Protein AF-A0A2T5C3F0-F1 (afdb_monomer_lite)

Foldseek 3Di:
DLLVVLLVQLVVQLVLLCVVVVDDDLVNLLVSLLLSLLLVCVVPDPDAQADQDLVCLVVRLVVVCVCLVSQLSNLVSSCVVVVPRRDDVSSVVSSVSNSSLNRYPCNVVVSQVVCCVRRVDGSDPKDKDKDKDKFQWKWKDQQNDIDDIDRHIKIWIWIAIDPNQKIWIAIPPPGDTFIWGFDDDDPQWTWTQTPPNQWIKIFGADPVRHTPKIWIHRPVRSMIMITD

Radius of gyration: 20.52 Å; chains: 1; bounding box: 50×36×60 Å

pLDDT: mean 92.17, std 6.32, range [62.0, 98.69]

Structure (mmCIF, N/CA/C/O backbone):
data_AF-A0A2T5C3F0-F1
#
_entry.id   AF-A0A2T5C3F0-F1
#
loop_
_atom_site.group_PDB
_atom_site.id
_atom_site.type_symbol
_atom_site.label_atom_id
_atom_site.label_alt_id
_atom_site.label_comp_id
_atom_site.label_asym_id
_atom_site.label_entity_id
_atom_site.label_seq_id
_atom_site.pdbx_PDB_ins_code
_atom_site.Cartn_x
_atom_site.Cartn_y
_atom_site.Cartn_z
_atom_site.occupancy
_atom_site.B_iso_or_equiv
_atom_site.auth_seq_id
_atom_site.auth_comp_id
_atom_site.auth_asym_id
_atom_site.auth_atom_id
_atom_site.pdbx_PDB_model_num
ATOM 1 N N . MET A 1 1 ? 8.850 -11.255 -24.571 1.00 73.56 1 MET A N 1
ATOM 2 C CA . MET A 1 1 ? 7.392 -10.967 -24.603 1.00 73.56 1 MET A CA 1
ATOM 3 C C . MET A 1 1 ? 6.962 -10.097 -23.416 1.00 73.56 1 MET A C 1
ATOM 5 O O . MET A 1 1 ? 6.224 -9.149 -23.643 1.00 73.56 1 MET A O 1
ATOM 9 N N . ILE A 1 2 ? 7.474 -10.339 -22.196 1.00 89.88 2 ILE A N 1
ATOM 10 C CA . ILE A 1 2 ? 7.219 -9.489 -21.014 1.00 89.88 2 ILE A CA 1
ATOM 11 C C . ILE A 1 2 ? 7.895 -8.107 -21.078 1.00 89.88 2 ILE A C 1
ATOM 13 O O . ILE A 1 2 ? 7.263 -7.117 -20.746 1.00 89.88 2 ILE A O 1
ATOM 17 N N . GLU A 1 3 ? 9.122 -8.010 -21.596 1.00 88.44 3 GLU A N 1
ATOM 18 C CA . GLU A 1 3 ? 9.881 -6.745 -21.675 1.00 88.44 3 GLU A CA 1
ATOM 19 C C . GLU A 1 3 ? 9.177 -5.656 -22.497 1.00 88.44 3 GLU A C 1
ATOM 21 O O . GLU A 1 3 ? 9.088 -4.509 -22.070 1.00 88.44 3 GLU A O 1
ATOM 26 N N . ASN A 1 4 ? 8.618 -6.011 -23.660 1.00 92.19 4 ASN A N 1
ATOM 27 C CA . ASN A 1 4 ? 7.850 -5.066 -24.479 1.00 92.19 4 ASN A CA 1
ATOM 28 C C . ASN A 1 4 ? 6.560 -4.628 -23.780 1.00 92.19 4 ASN A C 1
ATOM 30 O O . ASN A 1 4 ? 6.149 -3.479 -23.911 1.00 92.19 4 ASN A O 1
ATOM 34 N N . LYS A 1 5 ? 5.925 -5.534 -23.027 1.00 96.38 5 LYS A N 1
ATOM 35 C CA . LYS A 1 5 ? 4.711 -5.224 -22.270 1.00 96.38 5 LYS A CA 1
ATOM 36 C C . LYS A 1 5 ? 5.026 -4.282 -21.106 1.00 96.38 5 LYS A C 1
ATOM 38 O O . LYS A 1 5 ? 4.343 -3.277 -20.960 1.00 96.38 5 LYS A O 1
ATOM 43 N N . ALA A 1 6 ? 6.092 -4.561 -20.357 1.00 97.88 6 ALA A N 1
ATOM 44 C CA . ALA A 1 6 ? 6.589 -3.702 -19.286 1.00 97.88 6 ALA A CA 1
ATOM 45 C C . ALA A 1 6 ? 6.932 -2.297 -19.805 1.00 97.88 6 ALA A C 1
ATOM 47 O O . ALA A 1 6 ? 6.495 -1.308 -19.228 1.00 97.88 6 ALA A O 1
ATOM 48 N N . PHE A 1 7 ? 7.621 -2.206 -20.949 1.00 98.06 7 PHE A N 1
ATOM 49 C CA . PHE A 1 7 ? 7.915 -0.926 -21.594 1.00 98.06 7 PHE A CA 1
ATOM 50 C C . PHE A 1 7 ? 6.652 -0.133 -21.934 1.00 98.06 7 PHE A C 1
ATOM 52 O O . PHE A 1 7 ? 6.582 1.049 -21.620 1.00 98.06 7 PHE A O 1
ATOM 59 N N . LEU A 1 8 ? 5.649 -0.763 -22.553 1.00 97.88 8 LEU A N 1
ATOM 60 C CA . LEU A 1 8 ? 4.407 -0.077 -22.919 1.00 97.88 8 LEU A CA 1
ATOM 61 C C . LEU A 1 8 ? 3.606 0.371 -21.691 1.00 97.88 8 LEU A C 1
ATOM 63 O O . LEU A 1 8 ? 3.103 1.491 -21.684 1.00 97.88 8 LEU A O 1
ATOM 67 N N . ILE A 1 9 ? 3.510 -0.477 -20.661 1.00 98.06 9 ILE A N 1
ATOM 68 C CA . ILE A 1 9 ? 2.833 -0.138 -19.401 1.00 98.06 9 ILE A CA 1
ATOM 69 C C . ILE A 1 9 ? 3.503 1.081 -18.768 1.00 98.06 9 ILE A C 1
ATOM 71 O O . ILE A 1 9 ? 2.830 2.074 -18.513 1.00 98.06 9 ILE A O 1
ATOM 75 N N . LEU A 1 10 ? 4.827 1.041 -18.594 1.00 98.06 10 LEU A N 1
ATOM 76 C CA . LEU A 1 10 ? 5.570 2.143 -17.989 1.00 98.06 10 LEU A CA 1
ATOM 77 C C . LEU A 1 10 ? 5.512 3.413 -18.824 1.00 98.06 10 LEU A C 1
ATOM 79 O O . LEU A 1 10 ? 5.255 4.482 -18.288 1.00 98.06 10 LEU A O 1
ATOM 83 N N . HIS A 1 11 ? 5.695 3.312 -20.140 1.00 97.62 11 HIS A N 1
ATOM 84 C CA . HIS A 1 11 ? 5.591 4.467 -21.022 1.00 97.62 11 HIS A CA 1
ATOM 85 C C . HIS A 1 11 ? 4.229 5.161 -20.871 1.00 97.62 11 HIS A C 1
ATOM 87 O O . HIS A 1 11 ? 4.173 6.380 -20.725 1.00 97.62 11 HIS A O 1
ATOM 93 N N . ASN A 1 12 ? 3.133 4.398 -20.861 1.00 97.31 12 ASN A N 1
ATOM 94 C CA . ASN A 1 12 ? 1.791 4.952 -20.682 1.00 97.31 12 ASN A CA 1
ATOM 95 C C . ASN A 1 12 ? 1.589 5.540 -19.280 1.00 97.31 12 ASN A C 1
ATOM 97 O O . ASN A 1 12 ? 1.019 6.624 -19.155 1.00 97.31 12 ASN A O 1
ATOM 101 N N . GLY A 1 13 ? 2.084 4.849 -18.254 1.00 96.94 13 GLY A N 1
ATOM 102 C CA . GLY A 1 13 ? 2.067 5.298 -16.867 1.00 96.94 13 GLY A CA 1
ATOM 103 C C . GLY A 1 13 ? 2.761 6.647 -16.683 1.00 96.94 13 GLY A C 1
ATOM 104 O O . GLY A 1 13 ? 2.137 7.621 -16.260 1.00 96.94 13 GLY A O 1
ATOM 105 N N . PHE A 1 14 ? 4.008 6.763 -17.145 1.00 97.69 14 PHE A N 1
ATOM 106 C CA . PHE A 1 14 ? 4.762 8.015 -17.097 1.00 97.69 14 PHE A CA 1
ATOM 107 C C . PHE A 1 14 ? 4.104 9.136 -17.894 1.00 97.69 14 PHE A C 1
ATOM 109 O O . PHE A 1 14 ? 4.027 10.257 -17.403 1.00 97.69 14 PHE A O 1
ATOM 116 N N . GLN A 1 15 ? 3.599 8.859 -19.101 1.00 96.38 15 GLN A N 1
ATOM 117 C CA . GLN A 1 15 ? 2.881 9.870 -19.883 1.00 96.38 15 GLN A CA 1
ATOM 118 C C . GLN A 1 15 ? 1.647 10.383 -19.135 1.00 96.38 15 GLN A C 1
ATOM 120 O O . GLN A 1 15 ? 1.392 11.585 -19.115 1.00 96.38 15 GLN A O 1
ATOM 125 N N . ASN A 1 16 ? 0.895 9.498 -18.479 1.00 96.31 16 ASN A N 1
ATOM 126 C CA . ASN A 1 16 ? -0.245 9.902 -17.668 1.00 96.31 16 ASN A CA 1
ATOM 127 C C . ASN A 1 16 ? 0.182 10.777 -16.473 1.00 96.31 16 ASN A C 1
ATOM 129 O O . ASN A 1 16 ? -0.406 11.842 -16.280 1.00 96.31 16 ASN A O 1
ATOM 133 N N . LEU A 1 17 ? 1.232 10.393 -15.739 1.00 95.50 17 LEU A N 1
ATOM 134 C CA . LEU A 1 17 ? 1.750 11.192 -14.623 1.00 95.50 17 LEU A CA 1
ATOM 135 C C . LEU A 1 17 ? 2.267 12.560 -15.084 1.00 95.50 17 LEU A C 1
ATOM 137 O O . LEU A 1 17 ? 1.940 13.568 -14.468 1.00 95.50 17 LEU A O 1
ATOM 141 N N . ILE A 1 18 ? 3.010 12.624 -16.193 1.00 95.12 18 ILE A N 1
ATOM 142 C CA . ILE A 1 18 ? 3.485 13.883 -16.790 1.00 95.12 18 ILE A CA 1
ATOM 143 C C . ILE A 1 18 ? 2.300 14.776 -17.167 1.00 95.12 18 ILE A C 1
ATOM 145 O O . ILE A 1 18 ? 2.302 15.963 -16.856 1.00 95.12 18 ILE A O 1
ATOM 149 N N . ASN A 1 19 ? 1.254 14.217 -17.776 1.00 93.88 19 ASN A N 1
ATOM 150 C CA . ASN A 1 19 ? 0.068 14.988 -18.152 1.00 93.88 19 ASN A CA 1
ATOM 151 C C . ASN A 1 19 ? -0.684 15.561 -16.942 1.00 93.88 19 ASN A C 1
ATOM 153 O O . ASN A 1 19 ? -1.324 16.604 -17.064 1.00 93.88 19 ASN A O 1
ATOM 157 N N . ARG A 1 20 ? -0.631 14.889 -15.787 1.00 90.44 20 ARG A N 1
ATOM 158 C CA . ARG A 1 20 ? -1.340 15.304 -14.566 1.00 90.44 20 ARG A CA 1
ATOM 159 C C . ARG A 1 20 ? -0.504 16.221 -13.672 1.00 90.44 20 ARG A C 1
ATOM 161 O O . ARG A 1 20 ? -1.042 17.180 -13.128 1.00 90.44 20 ARG A O 1
ATOM 168 N N . ASN A 1 21 ? 0.794 15.951 -13.560 1.00 89.50 21 ASN A N 1
ATOM 169 C CA . ASN A 1 21 ? 1.696 16.587 -12.594 1.00 89.50 21 ASN A CA 1
ATOM 170 C C . ASN A 1 21 ? 2.751 17.499 -13.255 1.00 89.50 21 ASN A C 1
ATOM 172 O O . ASN A 1 21 ? 3.495 18.191 -12.564 1.00 89.50 21 ASN A O 1
ATOM 176 N N . GLY A 1 22 ? 2.829 17.526 -14.588 1.00 89.44 22 GLY A N 1
ATOM 177 C CA . GLY A 1 22 ? 3.727 18.370 -15.382 1.00 89.44 22 GLY A CA 1
ATOM 178 C C . GLY A 1 22 ? 5.117 17.771 -15.616 1.00 89.44 22 GLY A C 1
ATOM 179 O O . GLY A 1 22 ? 5.565 17.687 -16.757 1.00 89.44 22 GLY A O 1
ATOM 180 N N . SER A 1 23 ? 5.808 17.342 -14.561 1.00 90.69 23 SER A N 1
ATOM 181 C CA . SER A 1 23 ? 7.151 16.746 -14.649 1.00 90.69 23 SER A CA 1
ATOM 182 C C . SER A 1 23 ? 7.348 15.646 -13.613 1.00 90.69 23 SER A C 1
ATOM 184 O O . SER A 1 23 ? 6.688 15.669 -12.579 1.00 90.69 23 SER A O 1
ATOM 186 N N . LEU A 1 24 ? 8.291 14.737 -13.868 1.00 92.44 24 LEU A N 1
ATOM 187 C CA . LEU A 1 24 ? 8.658 13.659 -12.948 1.00 92.44 24 LEU A CA 1
ATOM 188 C C . LEU A 1 24 ? 10.062 13.882 -12.397 1.00 92.44 24 LEU A C 1
ATOM 190 O O . LEU A 1 24 ? 10.985 14.202 -13.149 1.00 92.44 24 LEU A O 1
ATOM 194 N N . ASN A 1 25 ? 10.224 13.676 -11.095 1.00 93.88 25 ASN A N 1
ATOM 195 C CA . ASN A 1 25 ? 11.529 13.480 -10.475 1.00 93.88 25 ASN A CA 1
ATOM 196 C C . ASN A 1 25 ? 11.881 11.977 -10.427 1.00 93.88 25 ASN A C 1
ATOM 198 O O . ASN A 1 25 ? 11.059 11.122 -10.756 1.00 93.88 25 ASN A O 1
ATOM 202 N N . LEU A 1 26 ? 13.111 11.641 -10.020 1.00 92.31 26 LEU A N 1
ATOM 203 C CA . LEU A 1 26 ? 13.558 10.243 -9.957 1.00 92.31 26 LEU A CA 1
ATOM 204 C C . LEU A 1 26 ? 12.703 9.390 -9.005 1.00 92.31 26 LEU A C 1
ATOM 206 O O . LEU A 1 26 ? 12.371 8.262 -9.349 1.00 92.31 26 LEU A O 1
ATOM 210 N N . GLY A 1 27 ? 12.280 9.939 -7.866 1.00 94.50 27 GLY A N 1
ATOM 211 C CA . GLY A 1 27 ? 11.409 9.239 -6.920 1.00 94.50 27 GLY A CA 1
ATOM 212 C C . GLY A 1 27 ? 10.024 8.937 -7.498 1.00 94.50 27 GLY A C 1
ATOM 213 O O . GLY A 1 27 ? 9.477 7.864 -7.240 1.00 94.50 27 GLY A O 1
ATOM 214 N N . ASP A 1 28 ? 9.477 9.826 -8.335 1.00 94.75 28 ASP A N 1
ATOM 215 C CA . ASP A 1 28 ? 8.235 9.554 -9.073 1.00 94.75 28 ASP A CA 1
ATOM 216 C C . ASP A 1 28 ? 8.440 8.393 -10.055 1.00 94.75 28 ASP A C 1
ATOM 218 O O . ASP A 1 28 ? 7.589 7.509 -10.159 1.00 94.75 28 ASP A O 1
ATOM 222 N N . VAL A 1 29 ? 9.593 8.371 -10.740 1.00 96.38 29 VAL A N 1
ATOM 223 C CA . VAL A 1 29 ? 9.957 7.294 -11.667 1.00 96.38 29 VAL A CA 1
ATOM 224 C C . VAL A 1 29 ? 10.080 5.963 -10.929 1.00 96.38 29 VAL A C 1
ATOM 226 O O . VAL A 1 29 ? 9.444 4.991 -11.322 1.00 96.38 29 VAL A O 1
ATOM 229 N N . GLU A 1 30 ? 10.848 5.909 -9.843 1.00 97.19 30 GLU A N 1
ATOM 230 C CA . GLU A 1 30 ? 11.023 4.703 -9.026 1.00 97.19 30 GLU A CA 1
ATOM 231 C C . GLU A 1 30 ? 9.692 4.180 -8.480 1.00 97.19 30 GLU A C 1
ATOM 233 O O . GLU A 1 30 ? 9.407 2.984 -8.579 1.00 97.19 30 GLU A O 1
ATOM 238 N N . THR A 1 31 ? 8.858 5.081 -7.958 1.00 97.31 31 THR A N 1
ATOM 239 C CA . THR A 1 31 ? 7.542 4.740 -7.407 1.00 97.31 31 THR A CA 1
ATOM 240 C C . THR A 1 31 ? 6.638 4.132 -8.474 1.00 97.31 31 THR A C 1
ATOM 242 O O . THR A 1 31 ? 6.041 3.079 -8.249 1.00 97.31 31 THR A O 1
ATOM 245 N N . GLU A 1 32 ? 6.567 4.753 -9.651 1.00 97.88 32 GLU A N 1
ATOM 246 C CA . GLU A 1 32 ? 5.730 4.269 -10.749 1.00 97.88 32 GLU A CA 1
ATOM 247 C C . GLU A 1 32 ? 6.220 2.915 -11.280 1.00 97.88 32 GLU A C 1
ATOM 249 O O . GLU A 1 32 ? 5.419 2.011 -11.525 1.00 97.88 32 GLU A O 1
ATOM 254 N N . VAL A 1 33 ? 7.540 2.717 -11.378 1.00 98.50 33 VAL A N 1
ATOM 255 C CA . VAL A 1 33 ? 8.123 1.426 -11.778 1.00 98.50 33 VAL A CA 1
ATOM 256 C C . VAL A 1 33 ? 7.710 0.316 -10.826 1.00 98.50 33 VAL A C 1
ATOM 258 O O . VAL A 1 33 ? 7.259 -0.744 -11.271 1.00 98.50 33 VAL A O 1
ATOM 261 N N . ILE A 1 34 ? 7.844 0.560 -9.522 1.00 98.69 34 ILE A N 1
ATOM 262 C CA . ILE A 1 34 ? 7.492 -0.417 -8.495 1.00 98.69 34 ILE A CA 1
ATOM 263 C C . ILE A 1 34 ? 5.992 -0.716 -8.542 1.00 98.69 34 ILE A C 1
ATOM 265 O O . ILE A 1 34 ? 5.606 -1.886 -8.575 1.00 98.69 34 ILE A O 1
ATOM 269 N N . ASN A 1 35 ? 5.144 0.312 -8.587 1.00 98.50 35 ASN A N 1
ATOM 270 C CA . ASN A 1 35 ? 3.697 0.145 -8.478 1.00 98.50 35 ASN A CA 1
ATOM 271 C C . ASN A 1 35 ? 3.086 -0.524 -9.711 1.00 98.50 35 ASN A C 1
ATOM 273 O O . ASN A 1 35 ? 2.277 -1.444 -9.565 1.00 98.50 35 ASN A O 1
ATOM 277 N N . GLN A 1 36 ? 3.523 -0.148 -10.915 1.00 98.50 36 GLN A N 1
ATOM 278 C CA . GLN A 1 36 ? 3.085 -0.797 -12.152 1.00 98.50 36 GLN A CA 1
ATOM 279 C C . GLN A 1 36 ? 3.528 -2.262 -12.215 1.00 98.50 36 GLN A C 1
ATOM 281 O O . GLN A 1 36 ? 2.743 -3.135 -12.596 1.00 98.50 36 GLN A O 1
ATOM 286 N N . ALA A 1 37 ? 4.760 -2.563 -11.792 1.00 98.62 37 ALA A N 1
ATOM 287 C CA . ALA A 1 37 ? 5.244 -3.938 -11.734 1.00 98.62 37 ALA A CA 1
ATOM 288 C C . ALA A 1 37 ? 4.471 -4.774 -10.703 1.00 98.62 37 ALA A C 1
ATOM 290 O O . ALA A 1 37 ? 4.082 -5.905 -10.999 1.00 98.62 37 ALA A O 1
ATOM 291 N N . CYS A 1 38 ? 4.213 -4.222 -9.512 1.00 98.56 38 CYS A N 1
ATOM 292 C CA . CYS A 1 38 ? 3.440 -4.897 -8.470 1.00 98.56 38 CYS A CA 1
ATOM 293 C C . CYS A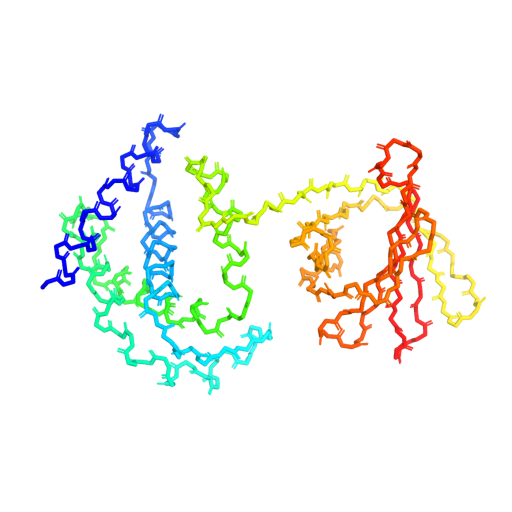 1 38 ? 2.013 -5.188 -8.936 1.00 98.56 38 CYS A C 1
ATOM 295 O O . CYS A 1 38 ? 1.573 -6.330 -8.822 1.00 98.56 38 CYS A O 1
ATOM 297 N N . ARG A 1 39 ? 1.323 -4.196 -9.520 1.00 97.75 39 ARG A N 1
ATOM 298 C CA . ARG A 1 39 ? -0.011 -4.379 -10.110 1.00 97.75 39 ARG A CA 1
ATOM 299 C C . ARG A 1 39 ? 0.001 -5.519 -11.118 1.00 97.75 39 ARG A C 1
ATOM 301 O O . ARG A 1 39 ? -0.763 -6.467 -10.977 1.00 97.75 39 ARG A O 1
ATOM 308 N N . TYR A 1 40 ? 0.928 -5.467 -12.072 1.00 97.75 40 TYR A N 1
ATOM 309 C CA . TYR A 1 40 ? 1.043 -6.485 -13.107 1.00 97.75 40 TYR A CA 1
ATOM 310 C C . TYR A 1 40 ? 1.246 -7.891 -12.530 1.00 97.75 40 TYR A C 1
ATOM 312 O O . TYR A 1 40 ? 0.612 -8.848 -12.974 1.00 97.75 40 TYR A O 1
ATOM 320 N N . ILE A 1 41 ? 2.148 -8.038 -11.556 1.00 97.81 41 ILE A N 1
ATOM 321 C CA . ILE A 1 41 ? 2.443 -9.331 -10.929 1.00 97.81 41 ILE A CA 1
ATOM 322 C C . ILE A 1 41 ? 1.222 -9.851 -10.167 1.00 97.81 41 ILE A C 1
ATOM 324 O O . ILE A 1 41 ? 0.881 -11.019 -10.330 1.00 97.81 41 ILE A O 1
ATOM 328 N N . ILE A 1 42 ? 0.557 -9.005 -9.377 1.00 96.44 42 ILE A N 1
ATOM 329 C CA . ILE A 1 42 ? -0.619 -9.397 -8.587 1.00 96.44 42 ILE A CA 1
ATOM 330 C C . ILE A 1 42 ? -1.779 -9.811 -9.500 1.00 96.44 42 ILE A C 1
ATOM 332 O O . ILE A 1 42 ? -2.410 -10.830 -9.249 1.00 96.44 42 ILE A O 1
ATOM 336 N N . GLU A 1 43 ? -2.019 -9.086 -10.594 1.00 94.81 43 GLU A N 1
ATOM 337 C CA . GLU A 1 43 ? -3.088 -9.402 -11.555 1.00 94.81 43 GLU A CA 1
ATOM 338 C C . GLU A 1 43 ? -2.834 -10.688 -12.355 1.00 94.81 43 GLU A C 1
ATOM 340 O O . GLU A 1 43 ? -3.773 -11.307 -12.852 1.00 94.81 43 GLU A O 1
ATOM 345 N N . THR A 1 44 ? -1.568 -11.077 -12.533 1.00 93.94 44 THR A N 1
ATOM 346 C CA . THR A 1 44 ? -1.187 -12.202 -13.406 1.00 93.94 44 THR A CA 1
ATOM 347 C C . THR A 1 44 ? -0.681 -13.432 -12.659 1.00 93.94 44 THR A C 1
ATOM 349 O O . THR A 1 44 ? -0.365 -14.436 -13.299 1.00 93.94 44 THR A O 1
ATOM 352 N N . SER A 1 45 ? -0.594 -13.375 -11.328 1.00 91.38 45 SER A N 1
ATOM 353 C CA . SER A 1 45 ? -0.125 -14.480 -10.495 1.00 91.38 45 SER A CA 1
ATOM 354 C C . SER A 1 45 ? -1.264 -15.115 -9.708 1.00 91.38 45 SER A C 1
ATOM 356 O O . SER A 1 45 ? -1.935 -14.458 -8.920 1.00 91.38 45 SER A O 1
ATOM 358 N N . ASP A 1 46 ? -1.393 -16.436 -9.821 1.00 81.88 46 ASP A N 1
ATOM 359 C CA . ASP A 1 46 ? -2.311 -17.224 -8.990 1.00 81.88 46 ASP A CA 1
ATOM 360 C C . ASP A 1 46 ? -1.716 -17.567 -7.609 1.00 81.88 46 ASP A C 1
ATOM 362 O O . ASP A 1 46 ? -2.360 -18.227 -6.789 1.00 81.88 46 ASP A O 1
ATOM 366 N N . ARG A 1 47 ? -0.445 -17.216 -7.359 1.00 83.19 47 ARG A N 1
ATOM 367 C CA . ARG A 1 47 ? 0.298 -17.614 -6.155 1.00 83.19 47 ARG A CA 1
ATOM 368 C C . ARG A 1 47 ? 1.245 -16.512 -5.706 1.00 83.19 47 ARG A C 1
ATOM 370 O O . ARG A 1 47 ? 2.341 -16.377 -6.240 1.00 83.19 47 ARG A O 1
ATOM 377 N N . LEU A 1 48 ? 0.843 -15.792 -4.665 1.00 93.94 48 LEU A N 1
ATOM 378 C CA . LEU A 1 48 ? 1.711 -14.886 -3.921 1.00 93.94 48 LEU A CA 1
ATOM 379 C C . LEU A 1 48 ? 1.788 -15.336 -2.468 1.00 93.94 48 LEU A C 1
ATOM 381 O O . LEU A 1 48 ? 0.769 -15.586 -1.823 1.00 93.94 48 LEU A O 1
ATOM 385 N N . ALA A 1 49 ? 3.007 -15.446 -1.950 1.00 95.31 49 ALA A N 1
ATOM 386 C CA . ALA A 1 49 ? 3.232 -15.624 -0.527 1.00 95.31 49 ALA A CA 1
ATOM 387 C C . ALA A 1 49 ? 3.244 -14.241 0.131 1.00 95.31 49 ALA A C 1
ATOM 389 O O . ALA A 1 49 ? 4.140 -13.440 -0.129 1.00 95.31 49 ALA A O 1
ATOM 390 N N . THR A 1 50 ? 2.250 -13.953 0.970 1.00 94.88 50 THR A N 1
ATOM 391 C CA . THR A 1 50 ? 2.093 -12.628 1.581 1.00 94.88 50 THR A CA 1
ATOM 392 C C . THR A 1 50 ? 2.023 -12.687 3.096 1.00 94.88 50 THR A C 1
ATOM 394 O O . THR A 1 50 ? 1.485 -13.637 3.665 1.00 94.88 50 THR A O 1
ATOM 397 N N . VAL A 1 51 ? 2.477 -11.619 3.746 1.00 86.81 51 VAL A N 1
ATOM 398 C CA . VAL A 1 51 ? 2.310 -11.389 5.187 1.00 86.81 51 VAL A CA 1
ATOM 399 C C . VAL A 1 51 ? 1.630 -10.046 5.444 1.00 86.81 51 VAL A C 1
ATOM 401 O O . VAL A 1 51 ? 1.798 -9.094 4.682 1.00 86.81 51 VAL A O 1
ATOM 404 N N . HIS A 1 52 ? 0.853 -9.955 6.525 1.00 84.88 52 HIS A N 1
ATOM 405 C CA . HIS A 1 52 ? 0.236 -8.689 6.942 1.00 84.88 52 HIS A CA 1
ATOM 406 C C . HIS A 1 52 ? 1.220 -7.770 7.680 1.00 84.88 52 HIS A C 1
ATOM 408 O O . HIS A 1 52 ? 1.139 -6.552 7.536 1.00 84.88 52 HIS A O 1
ATOM 414 N N . ASP A 1 53 ? 2.148 -8.348 8.448 1.00 82.00 53 ASP A N 1
ATOM 415 C CA . ASP A 1 53 ? 3.188 -7.607 9.160 1.00 82.00 53 ASP A CA 1
ATOM 416 C C . ASP A 1 53 ? 4.418 -7.411 8.263 1.00 82.00 53 ASP A C 1
ATOM 418 O O . ASP A 1 53 ? 5.070 -8.375 7.857 1.00 82.00 53 ASP A O 1
ATOM 422 N N . VAL A 1 54 ? 4.749 -6.146 7.993 1.00 84.69 54 VAL A N 1
ATOM 423 C CA . VAL A 1 54 ? 5.900 -5.727 7.180 1.00 84.69 54 VAL A CA 1
ATOM 424 C C . VAL A 1 54 ? 7.217 -6.278 7.742 1.00 84.69 54 VAL A C 1
ATOM 426 O O . VAL A 1 54 ? 8.109 -6.629 6.972 1.00 84.69 54 VAL A O 1
ATOM 429 N N . SER A 1 55 ? 7.329 -6.444 9.068 1.00 89.38 55 SER A N 1
ATOM 430 C CA . SER A 1 55 ? 8.530 -7.009 9.704 1.00 89.38 55 SER A CA 1
ATOM 431 C C . SER A 1 55 ? 8.793 -8.468 9.306 1.00 89.38 55 SER A C 1
ATOM 433 O O . SER A 1 55 ? 9.923 -8.945 9.391 1.00 89.38 55 SER A O 1
ATOM 435 N N . GLN A 1 56 ? 7.759 -9.170 8.833 1.00 90.44 56 GLN A N 1
ATOM 436 C CA . GLN A 1 56 ? 7.810 -10.583 8.464 1.00 90.44 56 GLN A CA 1
ATOM 437 C C . GLN A 1 56 ? 8.014 -10.804 6.957 1.00 90.44 56 GLN A C 1
ATOM 439 O O . GLN A 1 56 ? 8.076 -11.954 6.524 1.00 90.44 56 GLN A O 1
ATOM 444 N N . ILE A 1 57 ? 8.129 -9.744 6.141 1.00 90.88 57 ILE A N 1
ATOM 445 C CA . ILE A 1 57 ? 8.262 -9.854 4.672 1.00 90.88 57 ILE A CA 1
ATOM 446 C C . ILE A 1 57 ? 9.449 -10.739 4.279 1.00 90.88 57 ILE A C 1
ATOM 448 O O . ILE A 1 57 ? 9.339 -11.563 3.367 1.00 90.88 57 ILE A O 1
ATOM 452 N N . GLY A 1 58 ? 10.563 -10.633 5.010 1.00 91.06 58 GLY A N 1
ATOM 453 C CA . GLY A 1 58 ? 11.762 -11.439 4.770 1.00 91.06 58 GLY A CA 1
ATOM 454 C C . GLY A 1 58 ? 11.515 -12.952 4.816 1.00 91.06 58 GLY A C 1
ATOM 455 O O . GLY A 1 58 ? 12.230 -13.699 4.156 1.00 91.06 58 GLY A O 1
ATOM 456 N N . ASN A 1 59 ? 10.470 -13.409 5.514 1.00 93.38 59 ASN A N 1
ATOM 457 C CA . ASN A 1 59 ? 10.142 -14.831 5.628 1.00 93.38 59 ASN A CA 1
ATOM 458 C C . ASN A 1 59 ? 9.493 -15.405 4.362 1.00 93.38 59 ASN A C 1
ATOM 460 O O . ASN A 1 59 ? 9.516 -16.617 4.162 1.00 93.38 59 ASN A O 1
ATOM 464 N N . VAL A 1 60 ? 8.886 -14.556 3.526 1.00 93.81 60 VAL A N 1
ATOM 465 C CA . VAL A 1 60 ? 8.113 -14.984 2.346 1.00 93.81 60 VAL A CA 1
ATOM 466 C C . VAL A 1 60 ? 8.712 -14.511 1.023 1.00 93.81 60 VAL A C 1
ATOM 468 O O . VAL A 1 60 ? 8.380 -15.067 -0.023 1.00 93.81 60 VAL A O 1
ATOM 471 N N . ILE A 1 61 ? 9.650 -13.558 1.046 1.00 93.56 61 ILE A N 1
ATOM 472 C CA . ILE A 1 61 ? 10.212 -12.948 -0.168 1.00 93.56 61 ILE A CA 1
ATOM 473 C C . ILE A 1 61 ? 10.840 -13.977 -1.122 1.00 93.56 61 ILE A C 1
ATOM 475 O O . ILE A 1 61 ? 10.661 -13.892 -2.337 1.00 93.56 61 ILE A O 1
ATOM 479 N N . THR A 1 62 ? 11.510 -15.007 -0.587 1.00 93.69 62 THR A N 1
ATOM 480 C CA . THR A 1 62 ? 12.126 -16.072 -1.393 1.00 93.69 62 THR A CA 1
ATOM 481 C C . THR A 1 62 ? 11.088 -16.874 -2.175 1.00 93.69 62 THR A C 1
ATOM 483 O O . THR A 1 62 ? 11.352 -17.251 -3.314 1.00 93.69 62 THR A O 1
ATOM 486 N N . ALA A 1 63 ? 9.896 -17.097 -1.610 1.00 94.81 63 ALA A N 1
ATOM 487 C CA . ALA A 1 63 ? 8.820 -17.811 -2.298 1.00 94.81 63 ALA A CA 1
ATOM 488 C C . ALA A 1 63 ? 8.291 -17.024 -3.506 1.00 94.81 63 ALA A C 1
ATOM 490 O O . ALA A 1 63 ? 7.862 -17.628 -4.486 1.00 94.81 63 ALA A O 1
ATOM 491 N N . ASN A 1 64 ? 8.393 -15.694 -3.476 1.00 96.81 64 ASN A N 1
ATOM 492 C CA . ASN A 1 64 ? 7.960 -14.833 -4.571 1.00 96.81 64 ASN A CA 1
ATOM 49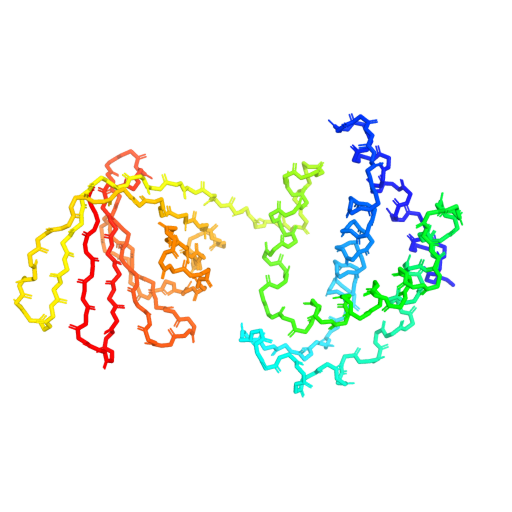3 C C . ASN A 1 64 ? 9.031 -14.655 -5.662 1.00 96.81 64 ASN A C 1
ATOM 495 O O . ASN A 1 64 ? 8.711 -14.126 -6.723 1.00 96.81 64 ASN A O 1
ATOM 499 N N . MET A 1 65 ? 10.275 -15.130 -5.480 1.00 94.94 65 MET A N 1
ATOM 500 C CA . MET A 1 65 ? 11.380 -14.959 -6.452 1.00 94.94 65 MET A CA 1
ATOM 501 C C . MET A 1 65 ? 11.099 -15.532 -7.847 1.00 94.94 65 MET A C 1
ATOM 503 O O . MET A 1 65 ? 11.767 -15.162 -8.811 1.00 94.94 65 MET A O 1
ATOM 507 N N . VAL A 1 66 ? 10.071 -16.368 -7.987 1.00 95.38 66 VAL A N 1
ATOM 508 C CA . VAL A 1 66 ? 9.508 -16.781 -9.283 1.00 95.38 66 VAL A CA 1
ATOM 509 C C . VAL A 1 66 ? 9.148 -15.568 -10.163 1.00 95.38 66 VAL A C 1
ATOM 511 O O . VAL A 1 66 ? 9.218 -15.655 -11.387 1.00 95.38 66 VAL A O 1
ATOM 514 N N . HIS A 1 67 ? 8.826 -14.420 -9.560 1.00 96.94 67 HIS A N 1
ATOM 515 C CA . HIS A 1 67 ? 8.461 -13.177 -10.242 1.00 96.94 67 HIS A CA 1
ATOM 516 C C . HIS A 1 67 ? 9.648 -12.262 -10.579 1.00 96.94 67 HIS A C 1
ATOM 518 O O . HIS A 1 67 ? 9.448 -11.197 -11.167 1.00 96.94 67 HIS A O 1
ATOM 524 N N . TYR A 1 68 ? 10.885 -12.676 -10.276 1.00 96.81 68 TYR A N 1
ATOM 525 C CA . TYR A 1 68 ? 12.088 -11.872 -10.512 1.00 96.81 68 TYR A CA 1
ATOM 526 C C . TYR A 1 68 ? 12.224 -11.415 -11.970 1.00 96.81 68 TYR A C 1
ATOM 528 O O . TYR A 1 68 ? 12.555 -10.262 -12.227 1.00 96.81 68 TYR A O 1
ATOM 536 N N . GLN A 1 69 ? 11.922 -12.289 -12.939 1.00 96.94 69 GLN A N 1
ATOM 537 C CA . GLN A 1 69 ? 11.999 -11.933 -14.363 1.00 96.94 69 GLN A CA 1
ATOM 538 C C . GLN A 1 69 ? 11.038 -10.797 -14.730 1.00 96.94 69 GLN A C 1
ATOM 540 O O . GLN A 1 69 ? 11.389 -9.927 -15.524 1.00 96.94 69 GLN A O 1
ATOM 545 N N . THR A 1 70 ? 9.844 -10.774 -14.138 1.00 97.88 70 THR A N 1
ATOM 546 C CA . THR A 1 70 ? 8.887 -9.685 -14.344 1.00 97.88 70 THR A CA 1
ATOM 547 C C . THR A 1 70 ? 9.396 -8.399 -13.704 1.00 97.88 70 THR A C 1
ATOM 549 O O . THR A 1 70 ? 9.416 -7.371 -14.373 1.00 97.88 70 THR A O 1
ATOM 552 N N . ALA A 1 71 ? 9.879 -8.453 -12.458 1.00 98.12 71 ALA A N 1
ATOM 553 C CA . ALA A 1 71 ? 10.457 -7.286 -11.788 1.00 98.12 71 ALA A CA 1
ATOM 554 C C . ALA A 1 71 ? 11.629 -6.691 -12.592 1.00 98.12 71 ALA A C 1
ATOM 556 O O . ALA A 1 71 ? 11.650 -5.494 -12.868 1.00 98.12 71 ALA A O 1
ATOM 557 N N . SER A 1 72 ? 12.545 -7.547 -13.055 1.00 98.19 72 SER A N 1
ATOM 558 C CA . SER A 1 72 ? 13.681 -7.163 -13.897 1.00 98.19 72 SER A CA 1
ATOM 559 C C . SER A 1 72 ? 13.247 -6.553 -15.234 1.00 98.19 72 SER A C 1
ATOM 561 O O . SER A 1 72 ? 13.852 -5.583 -15.688 1.00 98.19 72 SER A O 1
ATOM 563 N N . ALA A 1 73 ? 12.181 -7.064 -15.858 1.00 98.44 73 ALA A N 1
ATOM 564 C CA . ALA A 1 73 ? 11.659 -6.507 -17.103 1.00 98.44 73 ALA A CA 1
ATOM 565 C C . ALA A 1 73 ? 11.141 -5.068 -16.929 1.00 98.44 73 ALA A C 1
ATOM 567 O O . ALA A 1 73 ? 11.372 -4.232 -17.802 1.00 98.44 73 ALA A O 1
ATOM 568 N N . PHE A 1 74 ? 10.474 -4.768 -15.810 1.00 98.69 74 PHE A N 1
ATOM 569 C CA . PHE A 1 74 ? 9.996 -3.419 -15.495 1.00 98.69 74 PHE A CA 1
ATOM 570 C C . PHE A 1 74 ? 11.145 -2.458 -15.185 1.00 98.69 74 PHE A C 1
ATOM 572 O O . PHE A 1 74 ? 11.222 -1.393 -15.795 1.00 98.69 74 PHE A O 1
ATOM 579 N N . THR A 1 75 ? 12.092 -2.841 -14.329 1.00 98.38 75 THR A N 1
ATOM 580 C CA . THR A 1 75 ? 13.242 -1.975 -14.020 1.00 98.38 75 THR A CA 1
ATOM 581 C C . THR A 1 75 ? 14.151 -1.755 -15.231 1.00 98.38 75 THR A C 1
ATOM 583 O O . THR A 1 75 ? 14.614 -0.641 -15.469 1.00 98.38 75 THR A O 1
ATOM 586 N N . SER A 1 76 ? 14.327 -2.766 -16.084 1.00 97.56 76 SER A N 1
ATOM 587 C CA . SER A 1 76 ? 15.077 -2.620 -17.341 1.00 97.56 76 SER A CA 1
ATOM 588 C C . SER A 1 76 ? 14.348 -1.737 -18.354 1.00 97.56 76 SER A C 1
ATOM 590 O O . SER A 1 76 ? 14.973 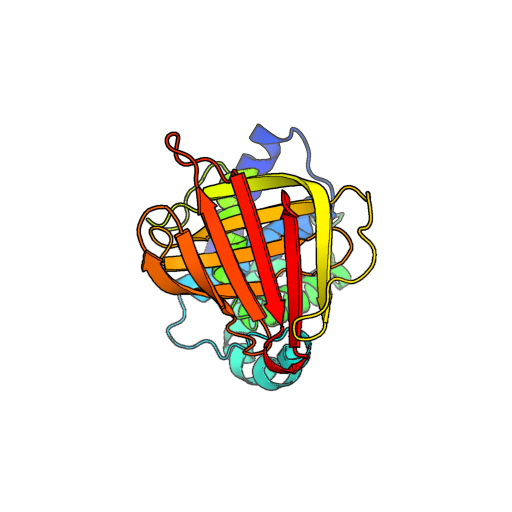-0.977 -19.095 1.00 97.56 76 SER A O 1
ATOM 592 N N . ALA A 1 77 ? 13.016 -1.808 -18.405 1.00 98.00 77 ALA A N 1
ATOM 593 C CA . ALA A 1 77 ? 12.224 -0.911 -19.236 1.00 98.00 77 ALA A CA 1
ATOM 594 C C . ALA A 1 77 ? 12.325 0.548 -18.759 1.00 98.00 77 ALA A C 1
ATOM 596 O O . ALA A 1 77 ? 12.456 1.442 -19.594 1.00 98.00 77 ALA A O 1
ATOM 597 N N . ALA A 1 78 ? 12.349 0.783 -17.445 1.00 97.56 78 ALA A N 1
ATOM 598 C CA . ALA A 1 78 ? 12.584 2.104 -16.869 1.00 97.56 78 ALA A CA 1
ATOM 599 C C . ALA A 1 78 ? 13.961 2.662 -17.250 1.00 97.56 78 ALA A C 1
ATOM 601 O O . ALA A 1 78 ? 14.046 3.782 -17.746 1.00 97.56 78 ALA A O 1
ATOM 602 N N . ALA A 1 79 ? 15.016 1.850 -17.138 1.00 97.31 79 ALA A N 1
ATOM 603 C CA . ALA A 1 79 ? 16.369 2.226 -17.552 1.00 97.31 79 ALA A CA 1
ATOM 604 C C . ALA A 1 79 ? 16.463 2.585 -19.045 1.00 97.31 79 ALA A C 1
ATOM 606 O O . ALA A 1 79 ? 17.243 3.446 -19.441 1.00 97.31 79 ALA A O 1
ATOM 607 N N . ARG A 1 80 ? 15.640 1.965 -19.899 1.00 96.38 80 ARG A N 1
ATOM 608 C CA . ARG A 1 80 ? 15.548 2.334 -21.323 1.00 96.38 80 ARG A CA 1
ATOM 609 C C . ARG A 1 80 ? 14.831 3.664 -21.552 1.00 96.38 80 ARG A C 1
ATOM 611 O O . ARG A 1 80 ? 15.155 4.351 -22.515 1.00 96.38 80 ARG A O 1
ATOM 618 N N . LEU A 1 81 ? 13.842 3.990 -20.723 1.00 95.88 81 LEU A N 1
ATOM 619 C CA . LEU A 1 81 ? 13.067 5.231 -20.815 1.00 95.88 81 LEU A CA 1
ATOM 620 C C . LEU A 1 81 ? 13.814 6.422 -20.194 1.00 95.88 81 LEU A C 1
ATOM 622 O O . LEU A 1 81 ? 13.714 7.532 -20.709 1.00 95.88 81 LEU A O 1
ATOM 626 N N . PHE A 1 82 ? 14.600 6.182 -19.141 1.00 94.56 82 PHE A N 1
ATOM 627 C CA . PHE A 1 82 ? 15.346 7.196 -18.388 1.00 94.56 82 PHE A CA 1
ATOM 628 C C . PHE A 1 82 ? 16.830 6.815 -18.210 1.00 94.56 82 PHE A C 1
ATOM 630 O O . PHE A 1 82 ? 17.313 6.723 -17.081 1.00 94.56 82 PHE A O 1
ATOM 637 N N . PRO A 1 83 ? 17.596 6.620 -19.300 1.00 93.50 83 PRO A N 1
ATOM 638 C CA . PRO A 1 83 ? 18.953 6.058 -19.241 1.00 93.50 83 PRO A CA 1
ATOM 639 C C . PRO A 1 83 ? 19.972 6.929 -18.497 1.00 93.50 83 PRO A C 1
ATOM 641 O O . PRO A 1 83 ? 21.003 6.434 -18.041 1.00 93.50 83 PRO A O 1
ATOM 644 N N . GLU A 1 84 ? 19.715 8.231 -18.370 1.00 91.31 84 GLU A N 1
ATOM 645 C CA . GLU A 1 84 ? 20.612 9.138 -17.653 1.00 91.31 84 GLU A CA 1
ATOM 646 C C . GLU A 1 84 ? 20.433 9.068 -16.131 1.00 91.31 84 GLU A C 1
ATOM 648 O O . GLU A 1 84 ? 21.404 9.310 -15.405 1.00 91.31 84 GLU A O 1
ATOM 653 N N . HIS A 1 85 ? 19.237 8.681 -15.669 1.00 88.75 85 HIS A N 1
ATOM 654 C CA . HIS A 1 85 ? 18.790 8.804 -14.278 1.00 88.75 85 HIS A CA 1
ATOM 655 C C . HIS A 1 85 ? 18.442 7.475 -13.598 1.00 88.75 85 HIS A C 1
ATOM 657 O O . HIS A 1 85 ? 18.451 7.430 -12.378 1.00 88.75 85 HIS A O 1
ATOM 663 N N . TYR A 1 86 ? 18.143 6.417 -14.356 1.00 93.31 86 TYR A N 1
ATOM 664 C CA . TYR A 1 86 ? 17.741 5.115 -13.822 1.00 93.31 86 TYR A CA 1
ATOM 665 C C . TYR A 1 86 ? 18.751 4.047 -14.258 1.00 93.31 86 TYR A C 1
ATOM 667 O O . TYR A 1 86 ? 18.709 3.553 -15.389 1.00 93.31 86 TYR A O 1
ATOM 675 N N . ARG A 1 87 ? 19.717 3.750 -13.387 1.00 93.31 87 ARG A N 1
ATOM 676 C CA . ARG A 1 87 ? 20.905 2.932 -13.661 1.00 93.31 87 ARG A CA 1
ATOM 677 C C . ARG A 1 87 ? 20.897 1.676 -12.789 1.00 93.31 87 ARG A C 1
ATOM 679 O O . ARG A 1 87 ? 19.867 1.265 -12.270 1.00 93.31 87 ARG A O 1
ATOM 686 N N . GLU A 1 88 ? 22.040 1.001 -12.705 1.00 93.75 88 GLU A N 1
ATOM 687 C CA . GLU A 1 88 ? 22.175 -0.298 -12.042 1.00 93.75 88 GLU A CA 1
ATOM 688 C C . GLU A 1 88 ? 21.730 -0.273 -10.570 1.00 93.75 88 GLU A C 1
ATOM 690 O O . GLU A 1 88 ? 21.040 -1.193 -10.125 1.00 93.75 88 GLU A O 1
ATOM 695 N N . ASP A 1 89 ? 22.042 0.798 -9.840 1.00 93.44 89 ASP A N 1
ATOM 696 C CA . ASP A 1 89 ? 21.645 0.953 -8.438 1.00 93.44 89 ASP A CA 1
ATOM 697 C C . ASP A 1 89 ? 20.120 1.088 -8.293 1.00 93.44 89 ASP A C 1
ATOM 699 O O . ASP A 1 89 ? 19.511 0.400 -7.464 1.00 93.44 89 ASP A O 1
ATOM 703 N N . GLU A 1 90 ? 19.476 1.890 -9.148 1.00 96.06 90 GLU A N 1
ATOM 704 C CA . GLU A 1 90 ? 18.016 2.040 -9.180 1.00 96.06 90 GLU A CA 1
ATOM 705 C C . GLU A 1 90 ? 17.326 0.753 -9.649 1.00 96.06 90 GLU A C 1
ATOM 707 O O . GLU A 1 90 ? 16.285 0.378 -9.113 1.00 96.06 90 GLU A O 1
ATOM 712 N N . ILE A 1 91 ? 17.919 0.015 -10.594 1.00 96.94 91 ILE A N 1
ATOM 713 C CA . ILE A 1 91 ? 17.414 -1.293 -11.036 1.00 96.94 91 ILE A CA 1
ATOM 714 C C . ILE A 1 91 ? 17.401 -2.283 -9.870 1.00 96.94 91 ILE A C 1
ATOM 716 O O . ILE A 1 91 ? 16.387 -2.945 -9.635 1.00 96.94 91 ILE A O 1
ATOM 720 N N . ASN A 1 92 ? 18.512 -2.395 -9.140 1.00 96.06 92 ASN A N 1
ATOM 721 C CA . ASN A 1 92 ? 18.637 -3.329 -8.023 1.00 96.06 92 ASN A CA 1
ATOM 722 C C . ASN A 1 92 ? 17.684 -2.958 -6.880 1.00 96.06 92 ASN A C 1
ATOM 724 O O . ASN A 1 92 ? 16.985 -3.825 -6.344 1.00 96.06 92 ASN A O 1
ATOM 728 N N . THR A 1 93 ? 17.600 -1.665 -6.563 1.00 96.12 93 THR A N 1
ATOM 729 C CA . THR A 1 93 ? 16.671 -1.129 -5.560 1.00 96.12 93 THR A CA 1
ATOM 730 C C . THR A 1 93 ? 15.219 -1.350 -5.975 1.00 96.12 93 THR A C 1
ATOM 732 O O . THR A 1 93 ? 14.417 -1.834 -5.178 1.00 96.12 93 THR A O 1
ATOM 735 N N . GLY A 1 94 ? 14.884 -1.087 -7.239 1.00 97.75 94 GLY A N 1
ATOM 736 C CA . GLY A 1 94 ? 13.553 -1.288 -7.801 1.00 97.75 94 GLY A CA 1
ATOM 737 C C . GLY A 1 94 ? 13.120 -2.750 -7.758 1.00 97.75 94 GLY A C 1
ATOM 738 O O . GLY A 1 94 ? 12.007 -3.043 -7.329 1.00 97.75 94 GLY A O 1
ATOM 739 N N . ILE A 1 95 ? 14.005 -3.691 -8.108 1.00 98.31 95 ILE A N 1
ATOM 740 C CA . ILE A 1 95 ? 13.710 -5.127 -8.001 1.00 98.31 95 ILE A CA 1
ATOM 741 C C . ILE A 1 95 ? 13.437 -5.502 -6.541 1.00 98.31 95 ILE A C 1
ATOM 743 O O . ILE A 1 95 ? 12.419 -6.133 -6.257 1.00 98.31 95 ILE A O 1
ATOM 747 N N . ALA A 1 96 ? 14.300 -5.095 -5.605 1.00 97.00 96 ALA A N 1
ATOM 748 C CA . ALA A 1 96 ? 14.104 -5.377 -4.182 1.00 97.00 96 ALA A CA 1
ATOM 749 C C . ALA A 1 96 ? 12.795 -4.768 -3.643 1.00 97.00 96 ALA A C 1
ATOM 751 O O . ALA A 1 96 ? 12.065 -5.424 -2.891 1.00 97.00 96 ALA A O 1
ATOM 752 N N . GLY A 1 97 ? 12.469 -3.546 -4.073 1.00 97.69 97 GLY A N 1
ATOM 753 C CA . GLY A 1 97 ? 11.225 -2.853 -3.759 1.00 97.69 97 GLY A CA 1
ATOM 754 C C . GLY A 1 97 ? 10.002 -3.602 -4.279 1.00 97.69 97 GLY A C 1
ATOM 755 O O . GLY A 1 97 ? 9.077 -3.857 -3.512 1.00 97.69 97 GLY A O 1
ATOM 756 N N . ILE A 1 98 ? 10.007 -4.033 -5.542 1.00 98.56 98 ILE A N 1
ATOM 757 C CA . ILE A 1 98 ? 8.920 -4.831 -6.130 1.00 98.56 98 ILE A CA 1
ATOM 758 C C . ILE A 1 98 ? 8.726 -6.126 -5.340 1.00 98.56 98 ILE A C 1
ATOM 760 O O . ILE A 1 98 ? 7.617 -6.415 -4.897 1.00 98.56 98 ILE A O 1
ATOM 764 N N . MET A 1 99 ? 9.807 -6.877 -5.106 1.00 97.94 99 MET A N 1
ATOM 765 C CA . MET A 1 99 ? 9.757 -8.157 -4.394 1.00 97.94 99 MET A CA 1
ATOM 766 C C . MET A 1 99 ? 9.221 -8.018 -2.966 1.00 97.94 99 MET A C 1
ATOM 768 O O . MET A 1 99 ? 8.443 -8.858 -2.509 1.00 97.94 99 MET A O 1
ATOM 772 N N . SER A 1 100 ? 9.607 -6.953 -2.265 1.00 96.31 100 SER A N 1
ATOM 773 C CA . SER A 1 100 ? 9.125 -6.679 -0.909 1.00 96.31 100 SER A CA 1
ATOM 774 C C . SER A 1 100 ? 7.649 -6.284 -0.910 1.00 96.31 100 SER A C 1
ATOM 776 O O . SER A 1 100 ? 6.874 -6.804 -0.111 1.00 96.31 100 SER A O 1
ATOM 778 N N . ASN A 1 101 ? 7.237 -5.425 -1.844 1.00 97.44 101 ASN A N 1
ATOM 779 C CA . ASN A 1 101 ? 5.868 -4.928 -1.920 1.00 97.44 101 ASN A CA 1
ATOM 780 C C . ASN A 1 101 ? 4.864 -6.020 -2.308 1.00 97.44 101 ASN A C 1
ATOM 782 O O . ASN A 1 101 ? 3.856 -6.169 -1.627 1.00 97.44 101 ASN A O 1
ATOM 786 N N . ILE A 1 102 ? 5.148 -6.866 -3.306 1.00 97.75 102 ILE A N 1
ATOM 787 C CA . ILE A 1 102 ? 4.249 -7.994 -3.641 1.00 97.75 102 ILE A CA 1
ATOM 788 C C . ILE A 1 102 ? 4.145 -9.035 -2.513 1.00 97.75 102 ILE A C 1
ATOM 790 O O . ILE A 1 102 ? 3.224 -9.846 -2.503 1.00 97.75 102 ILE A O 1
ATOM 794 N N . SER A 1 103 ? 5.088 -9.020 -1.566 1.00 97.12 103 SER A N 1
ATOM 795 C CA . SER A 1 103 ? 5.093 -9.888 -0.383 1.00 97.12 103 SER A CA 1
ATOM 796 C C . SER A 1 103 ? 4.261 -9.326 0.779 1.00 97.12 103 SER A C 1
ATOM 798 O O . SER A 1 103 ? 4.053 -10.012 1.784 1.00 97.12 103 SER A O 1
ATOM 800 N N . TRP A 1 104 ? 3.771 -8.091 0.671 1.00 95.12 104 TRP A N 1
ATOM 801 C CA . TRP A 1 104 ? 2.920 -7.465 1.674 1.00 95.12 104 TRP A CA 1
ATOM 802 C C . TRP A 1 104 ? 1.440 -7.600 1.302 1.00 95.12 104 TRP A C 1
ATOM 804 O O . TRP A 1 104 ? 0.999 -7.157 0.244 1.00 95.12 104 TRP A O 1
ATOM 814 N N . ALA A 1 105 ? 0.638 -8.172 2.203 1.00 89.12 105 ALA A N 1
ATOM 815 C CA . ALA A 1 105 ? -0.781 -8.440 1.956 1.00 89.12 105 ALA A CA 1
ATOM 816 C C . ALA A 1 105 ? -1.632 -7.168 1.753 1.00 89.12 105 ALA A C 1
ATOM 818 O O . ALA A 1 105 ? -2.730 -7.249 1.210 1.00 89.12 105 ALA A O 1
ATOM 819 N N . GLY A 1 106 ? -1.147 -6.000 2.194 1.00 86.56 106 GLY A N 1
ATOM 820 C CA . GLY A 1 106 ? -1.813 -4.709 1.983 1.00 86.56 106 GLY A CA 1
ATOM 821 C C . GLY A 1 106 ? -1.502 -4.045 0.639 1.00 86.56 106 GLY A C 1
ATOM 822 O O . GLY A 1 106 ? -2.044 -2.980 0.355 1.00 86.56 106 GLY A O 1
ATOM 823 N N . MET A 1 107 ? -0.651 -4.648 -0.199 1.00 94.31 107 MET A N 1
ATOM 824 C CA . MET A 1 107 ? -0.163 -3.992 -1.411 1.00 94.31 107 MET A CA 1
ATOM 825 C C . MET A 1 107 ? -1.269 -3.712 -2.431 1.00 94.31 107 MET A C 1
ATOM 827 O O . MET A 1 107 ? -1.274 -2.650 -3.040 1.00 94.31 107 MET A O 1
ATOM 831 N N . TRP A 1 108 ? -2.242 -4.612 -2.598 1.00 92.06 108 TRP A N 1
ATOM 832 C CA . TRP A 1 108 ? -3.352 -4.366 -3.527 1.00 92.06 108 TRP A CA 1
ATOM 833 C C . TRP A 1 108 ? -4.194 -3.149 -3.118 1.00 92.06 108 TRP A C 1
ATOM 835 O O . TRP A 1 108 ? -4.534 -2.314 -3.953 1.00 92.06 108 TRP A O 1
ATOM 845 N N . ASP A 1 109 ? -4.462 -2.997 -1.820 1.00 84.81 109 ASP A N 1
ATOM 846 C CA . ASP A 1 109 ? -5.197 -1.845 -1.288 1.00 84.81 109 ASP A CA 1
ATOM 847 C C . ASP A 1 109 ? -4.416 -0.545 -1.488 1.00 84.81 109 ASP A C 1
ATOM 849 O O . ASP A 1 109 ? -4.982 0.466 -1.899 1.00 84.81 109 ASP A O 1
ATOM 853 N N . PHE A 1 110 ? -3.101 -0.589 -1.257 1.00 89.94 110 PHE A N 1
ATOM 854 C CA . PHE A 1 110 ? -2.214 0.535 -1.533 1.00 89.94 110 PHE A CA 1
ATOM 855 C C . PHE A 1 110 ? -2.229 0.926 -3.017 1.00 89.94 110 PHE A C 1
ATOM 857 O O . PHE A 1 110 ? -2.294 2.112 -3.340 1.00 89.94 110 PHE A O 1
ATOM 864 N N . LEU A 1 111 ? -2.211 -0.054 -3.926 1.00 94.56 111 LEU A N 1
ATOM 865 C CA . LEU A 1 111 ? -2.269 0.197 -5.364 1.00 94.56 111 LEU A CA 1
ATOM 866 C C . LEU A 1 111 ? -3.599 0.842 -5.773 1.00 94.56 111 LEU A C 1
ATOM 868 O O . LEU A 1 111 ? -3.572 1.777 -6.572 1.00 94.56 111 LEU A O 1
ATOM 872 N N . ARG A 1 112 ? -4.738 0.425 -5.198 1.00 88.81 112 ARG A N 1
ATOM 873 C CA . ARG A 1 112 ? -6.036 1.087 -5.440 1.00 88.81 112 ARG A CA 1
ATOM 874 C C . ARG A 1 112 ? -5.958 2.585 -5.157 1.00 88.81 112 ARG A C 1
ATOM 876 O O . ARG A 1 112 ? -6.293 3.397 -6.018 1.00 88.81 112 ARG A O 1
ATOM 883 N N . ASP A 1 113 ? -5.442 2.950 -3.986 1.00 86.31 113 ASP A N 1
ATOM 884 C CA . ASP A 1 113 ? -5.254 4.349 -3.598 1.00 86.31 113 ASP A CA 1
ATOM 885 C C . ASP A 1 113 ? -4.272 5.080 -4.519 1.00 86.31 113 ASP A C 1
ATOM 887 O O . ASP A 1 113 ? -4.531 6.214 -4.933 1.00 86.31 113 ASP A O 1
ATOM 891 N N . TYR A 1 114 ? -3.141 4.444 -4.831 1.00 94.25 114 TYR A N 1
ATOM 892 C CA . TYR A 1 114 ? -2.102 5.025 -5.673 1.00 94.25 114 TYR A CA 1
ATOM 893 C C . TYR A 1 114 ? -2.634 5.366 -7.066 1.00 94.25 114 TYR A C 1
ATOM 895 O O . TYR A 1 114 ? -2.490 6.507 -7.508 1.00 94.25 114 TYR A O 1
ATOM 903 N N . PHE A 1 115 ? -3.276 4.411 -7.742 1.00 94.31 115 PHE A N 1
ATOM 904 C CA . PHE A 1 115 ? -3.785 4.604 -9.099 1.00 94.31 115 PHE A CA 1
ATOM 905 C C . PHE A 1 115 ? -4.973 5.565 -9.143 1.00 94.31 115 PHE A C 1
ATOM 907 O O . PHE A 1 115 ? -5.028 6.426 -10.026 1.00 94.31 115 PHE A O 1
ATOM 914 N N . GLN A 1 116 ? -5.858 5.537 -8.145 1.00 88.25 116 GLN A N 1
ATOM 915 C CA . GLN A 1 116 ? -6.954 6.499 -8.072 1.00 88.25 116 GLN A CA 1
ATOM 916 C C . GLN A 1 116 ? -6.436 7.936 -7.898 1.00 88.25 116 GLN A C 1
ATOM 918 O O . GLN A 1 116 ? -6.900 8.849 -8.584 1.00 88.25 116 GLN A O 1
ATOM 923 N N . LYS A 1 117 ? -5.457 8.158 -7.010 1.00 87.31 117 LYS A N 1
ATOM 924 C CA . LYS A 1 117 ? -4.899 9.497 -6.744 1.00 87.31 117 LYS A CA 1
ATOM 925 C C . LYS A 1 117 ? -4.049 10.003 -7.911 1.00 87.31 117 LYS A C 1
ATOM 927 O O . LYS A 1 117 ? -4.259 11.116 -8.399 1.00 87.31 117 LYS A O 1
ATOM 932 N N . ASN A 1 118 ? -3.108 9.182 -8.372 1.00 91.12 118 ASN A N 1
ATOM 933 C CA . ASN A 1 118 ? -2.073 9.616 -9.308 1.00 91.12 118 ASN A CA 1
ATOM 934 C C . ASN A 1 118 ? -2.492 9.476 -10.769 1.00 91.12 118 ASN A C 1
ATOM 936 O O . ASN A 1 118 ? -2.124 10.331 -11.567 1.00 91.12 118 ASN A O 1
ATOM 940 N N . HIS A 1 119 ? -3.319 8.483 -11.105 1.00 90.88 119 HIS A N 1
ATOM 941 C CA . HIS A 1 119 ? -3.769 8.240 -12.479 1.00 90.88 119 HIS A CA 1
ATOM 942 C C . HIS A 1 119 ? -5.247 8.562 -12.716 1.00 90.88 119 HIS A C 1
ATOM 944 O O . HIS A 1 119 ? -5.663 8.724 -13.865 1.00 90.88 119 HIS A O 1
ATOM 950 N N . GLY A 1 120 ? -6.044 8.718 -11.652 1.00 87.25 120 GLY A N 1
ATOM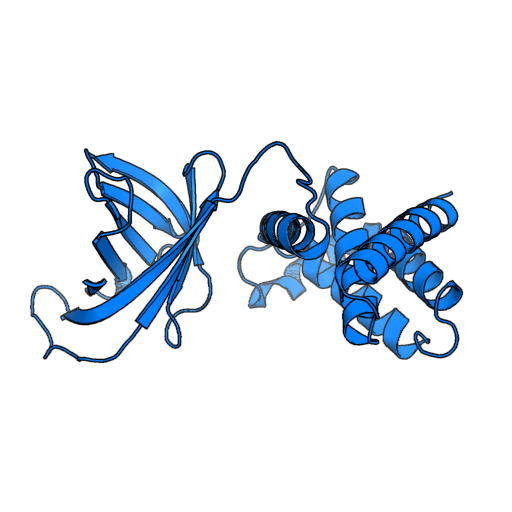 951 C CA . GLY A 1 120 ? -7.500 8.820 -11.775 1.00 87.25 120 GLY A CA 1
ATOM 952 C C . GLY A 1 120 ? -8.138 7.515 -12.256 1.00 87.25 120 GLY A C 1
ATOM 953 O O . GLY A 1 120 ? -9.213 7.555 -12.848 1.00 87.25 120 GLY A O 1
ATOM 954 N N . GLU A 1 121 ? -7.456 6.386 -12.054 1.00 87.25 121 GLU A N 1
ATOM 955 C CA . GLU A 1 121 ? -7.861 5.066 -12.531 1.00 87.25 121 GLU A CA 1
ATOM 956 C C . GLU A 1 121 ? -8.231 4.170 -11.346 1.00 87.25 121 GLU A C 1
ATOM 958 O O . GLU A 1 121 ? -7.428 3.973 -10.433 1.00 87.25 121 GLU A O 1
ATOM 963 N N . ALA A 1 122 ? -9.426 3.580 -11.398 1.00 86.81 122 ALA A N 1
ATOM 964 C CA . ALA A 1 122 ? -9.778 2.450 -10.552 1.00 86.81 122 ALA A CA 1
ATOM 965 C C . ALA A 1 122 ? -9.222 1.165 -11.183 1.00 86.81 122 ALA A C 1
ATOM 967 O O . ALA A 1 122 ? -9.511 0.864 -12.342 1.00 86.81 122 ALA A O 1
ATOM 968 N N . ILE A 1 123 ? -8.417 0.415 -10.427 1.00 87.75 123 ILE A N 1
ATOM 969 C CA . ILE A 1 123 ? -7.772 -0.821 -10.910 1.00 87.75 123 ILE A CA 1
ATOM 970 C C . ILE A 1 123 ? -8.599 -2.084 -10.638 1.00 87.75 123 ILE A C 1
ATOM 972 O O . ILE A 1 123 ? -8.261 -3.162 -11.117 1.00 87.75 123 ILE A O 1
ATOM 976 N N . ASP A 1 124 ? -9.697 -1.952 -9.897 1.00 82.06 124 ASP A N 1
ATOM 977 C CA . ASP A 1 124 ? -10.749 -2.950 -9.753 1.00 82.06 124 ASP A CA 1
ATOM 978 C C . ASP A 1 124 ? -12.112 -2.265 -9.542 1.00 82.06 124 ASP A C 1
ATOM 980 O O . ASP A 1 124 ? -12.232 -1.040 -9.558 1.00 82.06 124 ASP A O 1
ATOM 984 N N . ASN A 1 125 ? -13.167 -3.064 -9.367 1.00 69.88 125 ASN A N 1
ATOM 985 C CA . ASN A 1 125 ? -14.525 -2.557 -9.149 1.00 69.88 125 ASN A CA 1
ATOM 986 C C . ASN A 1 125 ? -14.771 -2.077 -7.707 1.00 69.88 125 ASN A C 1
ATOM 988 O O . ASN A 1 125 ? -15.919 -1.807 -7.354 1.00 69.88 125 ASN A O 1
ATOM 992 N N . LYS A 1 126 ? -13.746 -2.037 -6.849 1.00 66.50 126 LYS A N 1
ATOM 993 C CA . LYS A 1 126 ? -13.900 -1.736 -5.428 1.00 66.50 126 LYS A CA 1
ATOM 994 C C . LYS A 1 126 ? -13.380 -0.331 -5.153 1.00 66.50 126 LYS A C 1
ATOM 996 O O . LYS A 1 126 ? -12.183 -0.067 -5.215 1.00 66.50 126 LYS A O 1
ATOM 1001 N N . VAL A 1 127 ? -14.293 0.570 -4.808 1.00 62.00 127 VAL A N 1
ATOM 1002 C CA . VAL A 1 127 ? -13.957 1.955 -4.471 1.00 62.00 127 VAL A CA 1
ATOM 1003 C C . VAL A 1 127 ? -13.509 2.020 -3.014 1.00 62.00 127 VAL A C 1
ATOM 1005 O O . VAL A 1 127 ? -14.202 1.531 -2.123 1.00 62.00 127 VAL A O 1
ATOM 1008 N N . ASN A 1 128 ? -12.344 2.621 -2.778 1.00 72.19 128 ASN A N 1
ATOM 1009 C CA . ASN A 1 128 ? -11.938 3.016 -1.437 1.00 72.19 128 ASN A CA 1
ATOM 1010 C C . ASN A 1 128 ? -12.623 4.343 -1.097 1.00 72.19 128 ASN A C 1
ATOM 1012 O O . ASN A 1 128 ? -12.554 5.291 -1.880 1.00 72.19 128 ASN A O 1
ATOM 1016 N N . GLU A 1 129 ? -13.257 4.423 0.070 1.00 82.94 129 GLU A N 1
ATOM 1017 C CA . GLU A 1 129 ? -13.890 5.646 0.571 1.00 82.94 129 GLU A CA 1
ATOM 1018 C C . GLU A 1 129 ? -13.004 6.227 1.685 1.00 82.94 129 GLU A C 1
ATOM 1020 O O . GLU A 1 129 ? -13.117 5.816 2.845 1.00 82.94 129 GLU A O 1
ATOM 1025 N N . PRO A 1 130 ? -12.057 7.131 1.366 1.00 86.12 130 PRO A N 1
ATOM 1026 C CA . PRO A 1 130 ? -11.252 7.786 2.384 1.00 86.12 130 PRO A CA 1
ATOM 1027 C C . PRO A 1 130 ? -12.083 8.833 3.132 1.00 86.12 130 PRO A C 1
ATOM 1029 O O . PRO A 1 130 ? -12.829 9.610 2.542 1.00 86.12 130 PRO A O 1
ATOM 1032 N N . THR A 1 131 ? -11.912 8.887 4.445 1.00 91.06 131 THR A N 1
ATOM 1033 C CA . THR A 1 131 ? -12.493 9.883 5.346 1.00 91.06 131 THR A CA 1
ATOM 1034 C C . THR A 1 131 ? -11.448 10.267 6.385 1.00 91.06 131 THR A C 1
ATOM 1036 O O . THR A 1 131 ? -10.686 9.424 6.861 1.00 91.06 131 THR A O 1
ATOM 1039 N N . ILE A 1 132 ? -11.403 11.548 6.744 1.00 91.06 132 ILE A N 1
ATOM 1040 C CA . ILE A 1 132 ? -10.567 12.040 7.839 1.00 91.06 132 ILE A CA 1
ATOM 1041 C C . ILE A 1 132 ? -11.496 12.541 8.934 1.00 91.06 132 ILE A C 1
ATOM 1043 O O . ILE A 1 132 ? -12.326 13.414 8.694 1.00 91.06 132 ILE A O 1
ATOM 1047 N N . PHE A 1 133 ? -11.345 11.983 10.130 1.00 93.88 133 PHE A N 1
ATOM 1048 C CA . PHE A 1 133 ? -12.005 12.471 11.329 1.00 93.88 133 PHE A CA 1
ATOM 1049 C C . PHE A 1 133 ? -11.004 13.283 12.154 1.00 93.88 133 PHE A C 1
ATOM 1051 O O . PHE A 1 133 ? -9.960 12.772 12.575 1.00 93.88 133 PHE A O 1
ATOM 1058 N N . TYR A 1 134 ? -11.316 14.561 12.347 1.00 92.44 134 TYR A N 1
ATOM 1059 C CA . TYR A 1 134 ? -10.506 15.493 13.122 1.00 92.44 134 TYR A CA 1
ATOM 1060 C C . TYR A 1 134 ? -11.034 15.541 14.547 1.00 92.44 134 TYR A C 1
ATOM 1062 O O . TYR A 1 134 ? -12.167 15.959 14.768 1.00 92.44 134 TYR A O 1
ATOM 1070 N N . SER A 1 135 ? -10.206 15.148 15.510 1.00 89.69 135 SER A N 1
ATOM 1071 C CA . SER A 1 135 ? -10.565 15.201 16.923 1.00 89.69 135 SER A CA 1
ATOM 1072 C C . SER A 1 135 ? -9.637 16.150 17.664 1.00 89.69 135 SER A C 1
ATOM 1074 O O . SER A 1 135 ? -8.412 16.026 17.596 1.00 89.69 135 SER A O 1
ATOM 1076 N N . VAL A 1 136 ? -10.229 17.103 18.383 1.00 86.19 136 VAL A N 1
ATOM 1077 C CA . VAL A 1 136 ? -9.510 18.051 19.254 1.00 86.19 136 VAL A CA 1
ATOM 1078 C C . VAL A 1 136 ? -9.488 17.587 20.711 1.00 86.19 136 VAL A C 1
ATOM 1080 O O . VAL A 1 136 ? -8.715 18.104 21.516 1.00 86.19 136 VAL A O 1
ATOM 1083 N N . HIS A 1 137 ? -10.319 16.597 21.047 1.00 86.00 137 HIS A N 1
ATOM 1084 C CA . HIS A 1 137 ? -10.485 16.089 22.397 1.00 86.00 137 HIS A CA 1
ATOM 1085 C C . HIS A 1 137 ? -10.543 14.563 22.401 1.00 86.00 137 HIS A C 1
ATOM 1087 O O . HIS A 1 137 ? -11.332 13.957 21.678 1.00 86.00 137 HIS A O 1
ATOM 1093 N N . HIS A 1 138 ? -9.740 13.935 23.261 1.00 86.31 138 HIS A N 1
ATOM 1094 C CA . HIS A 1 138 ? -9.841 12.499 23.469 1.00 86.31 138 HIS A CA 1
ATOM 1095 C C . HIS A 1 138 ? -9.754 12.099 24.939 1.00 86.31 138 HIS A C 1
ATOM 1097 O O . HIS A 1 138 ? -8.971 12.632 25.733 1.00 86.31 138 HIS A O 1
ATOM 1103 N N . GLU A 1 139 ? -10.541 11.086 25.275 1.00 90.81 139 GLU A N 1
ATOM 1104 C CA . GLU A 1 139 ? -10.576 10.463 26.588 1.00 90.81 139 GLU A CA 1
ATOM 1105 C C . GLU A 1 139 ? -9.862 9.115 26.529 1.00 90.81 139 GLU A C 1
ATOM 1107 O O . GLU A 1 139 ? -10.126 8.282 25.658 1.00 90.81 139 GLU A O 1
ATOM 1112 N N . ARG A 1 140 ? -8.963 8.876 27.485 1.00 90.62 140 ARG A N 1
ATOM 1113 C CA . ARG A 1 140 ? -8.313 7.579 27.671 1.00 90.62 140 ARG A CA 1
ATOM 1114 C C . ARG A 1 140 ? -8.900 6.887 28.884 1.00 90.62 140 ARG A C 1
ATOM 1116 O O . ARG A 1 140 ? -8.991 7.479 29.950 1.00 90.62 140 ARG A O 1
ATOM 1123 N N . PHE A 1 141 ? -9.208 5.611 28.743 1.00 89.94 141 PHE A N 1
ATOM 1124 C CA . PHE A 1 141 ? -9.627 4.741 29.828 1.00 89.94 141 PHE A CA 1
ATOM 1125 C C . PHE A 1 141 ? -8.619 3.608 29.979 1.00 89.94 141 PHE A C 1
ATOM 1127 O O . PHE A 1 141 ? -8.203 3.002 28.988 1.00 89.94 141 PHE A O 1
ATOM 1134 N N . GLU A 1 142 ? -8.250 3.316 31.223 1.00 90.19 142 GLU A N 1
ATOM 1135 C CA . GLU A 1 142 ? -7.476 2.134 31.602 1.00 90.19 142 GLU A CA 1
ATOM 1136 C C . GLU A 1 142 ? -8.359 1.258 32.498 1.00 90.19 142 GLU A C 1
ATOM 1138 O O . GLU A 1 142 ? -8.767 1.637 33.600 1.00 90.19 142 GLU A O 1
ATOM 1143 N N . GLY A 1 143 ? -8.762 0.104 31.973 1.00 86.38 143 GLY A N 1
ATOM 1144 C CA . GLY A 1 143 ? -9.867 -0.679 32.508 1.00 86.38 143 GLY A CA 1
ATOM 1145 C C . GLY A 1 143 ? -11.187 0.086 3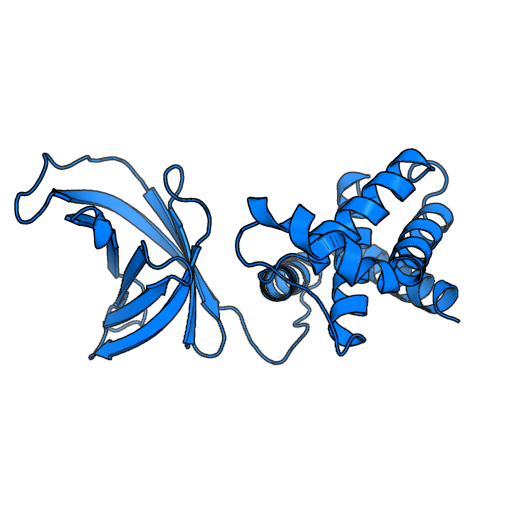2.394 1.00 86.38 143 GLY A C 1
ATOM 1146 O O . GLY A 1 143 ? -11.687 0.331 31.301 1.00 86.38 143 GLY A O 1
ATOM 1147 N N . ARG A 1 144 ? -11.773 0.447 33.541 1.00 80.38 144 ARG A N 1
ATOM 1148 C CA . ARG A 1 144 ? -13.017 1.240 33.627 1.00 80.38 144 ARG A CA 1
ATOM 1149 C C . ARG A 1 144 ? -12.787 2.659 34.145 1.00 80.38 144 ARG A C 1
ATOM 1151 O O . ARG A 1 144 ? -13.753 3.382 34.372 1.00 80.38 144 ARG A O 1
ATOM 1158 N N . LEU A 1 145 ? -11.534 3.030 34.394 1.00 82.50 145 LEU A N 1
ATOM 1159 C CA . LEU A 1 145 ? -11.192 4.297 35.021 1.00 82.50 145 LEU A CA 1
ATOM 1160 C C . LEU A 1 145 ? -10.767 5.300 33.946 1.00 82.50 145 LEU A C 1
ATOM 1162 O O . LEU A 1 145 ? -9.873 4.981 33.156 1.00 82.50 145 LEU A O 1
ATOM 1166 N N . PRO A 1 146 ? -11.381 6.494 33.898 1.00 81.12 146 PRO A N 1
ATOM 1167 C CA . PRO A 1 146 ? -10.901 7.558 33.037 1.00 81.12 146 PRO A CA 1
ATOM 1168 C C . PRO A 1 146 ? -9.529 8.026 33.527 1.00 81.12 146 PRO A C 1
ATOM 1170 O O . PRO A 1 146 ? -9.313 8.281 34.714 1.00 81.12 146 PRO A O 1
ATOM 1173 N N . VAL A 1 147 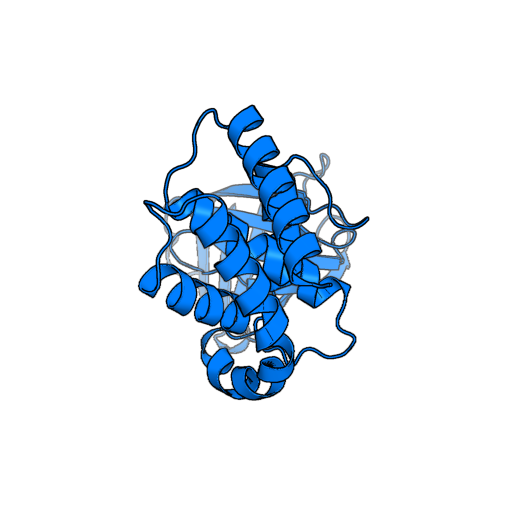? -8.602 8.148 32.592 1.00 83.38 147 VAL A N 1
ATOM 1174 C CA . VAL A 1 147 ? -7.340 8.860 32.756 1.00 83.38 147 VAL A CA 1
ATOM 1175 C C . VAL A 1 147 ? -7.590 10.317 32.371 1.00 83.38 147 VAL A C 1
ATOM 1177 O O . VAL A 1 147 ? -8.458 10.600 31.545 1.00 83.38 147 VAL A O 1
ATOM 1180 N N . LYS A 1 148 ? -6.858 11.248 32.999 1.00 74.25 148 LYS A N 1
ATOM 1181 C CA . LYS A 1 148 ? -7.013 12.692 32.774 1.00 74.25 148 LYS A CA 1
ATOM 1182 C C . LYS A 1 148 ? -7.094 12.986 31.262 1.00 74.25 148 LYS A C 1
ATOM 1184 O O . LYS A 1 148 ? -6.197 12.534 30.546 1.00 74.25 148 LYS A O 1
ATOM 1189 N N . PRO A 1 149 ? -8.130 13.707 30.794 1.00 68.50 149 PRO A N 1
ATOM 1190 C CA . PRO A 1 149 ? -8.292 14.003 29.379 1.00 68.50 149 PRO A CA 1
ATOM 1191 C C . PRO A 1 149 ? -7.098 14.794 28.858 1.00 68.50 149 PRO A C 1
ATOM 1193 O O . PRO A 1 149 ? -6.444 15.541 29.598 1.00 68.50 149 PRO A O 1
ATOM 1196 N N . VAL A 1 150 ? -6.812 14.590 27.579 1.00 68.25 150 VAL A N 1
ATOM 1197 C CA . VAL A 1 150 ? -5.685 15.207 26.894 1.00 68.25 150 VAL A CA 1
ATOM 1198 C C . VAL A 1 150 ? -6.243 15.974 25.702 1.00 68.25 150 VAL A C 1
ATOM 1200 O O . VAL A 1 150 ? -6.680 15.379 24.719 1.00 68.25 150 VAL A O 1
ATOM 1203 N N . ASP A 1 151 ? -6.211 17.301 25.792 1.00 75.06 151 ASP A N 1
ATOM 1204 C CA . ASP A 1 151 ? -6.577 18.189 24.688 1.00 75.06 151 ASP A CA 1
ATOM 1205 C C . ASP A 1 151 ? -5.398 18.263 23.716 1.00 75.06 151 ASP A C 1
ATOM 1207 O O . ASP A 1 151 ? -4.531 19.136 23.796 1.00 75.06 151 ASP A O 1
ATOM 1211 N N . VAL A 1 152 ? -5.299 17.253 22.855 1.00 80.31 152 VAL A N 1
ATOM 1212 C CA . VAL A 1 152 ? -4.309 17.204 21.783 1.00 80.31 152 VAL A CA 1
ATOM 1213 C C . VAL A 1 152 ? -5.004 16.752 20.514 1.00 80.31 152 VAL A C 1
ATOM 1215 O O . VAL A 1 152 ? -5.652 15.705 20.495 1.00 80.31 152 VAL A O 1
ATOM 1218 N N . GLU A 1 153 ? -4.788 17.527 19.456 1.00 85.31 153 GLU A N 1
ATOM 1219 C CA . GLU A 1 153 ? -5.314 17.265 18.124 1.00 85.31 153 GLU A CA 1
ATOM 1220 C C . GLU A 1 153 ? -4.815 15.927 17.568 1.00 85.31 153 GLU A C 1
ATOM 1222 O O . GLU A 1 153 ? -3.640 15.540 17.703 1.00 85.31 153 GLU A O 1
ATOM 1227 N N . ARG A 1 154 ? -5.742 15.200 16.949 1.00 89.81 154 ARG A N 1
ATOM 1228 C CA . ARG A 1 154 ? -5.503 13.920 16.295 1.00 89.81 154 ARG A CA 1
ATOM 1229 C C . ARG A 1 154 ? -6.251 13.884 14.974 1.00 89.81 154 ARG A C 1
ATOM 1231 O O . ARG A 1 154 ? -7.457 14.116 14.929 1.00 89.81 154 ARG A O 1
ATOM 1238 N N . ASN A 1 155 ? -5.522 13.517 13.927 1.00 92.69 155 ASN A N 1
ATOM 1239 C CA . ASN A 1 155 ? -6.100 13.193 12.632 1.00 92.69 155 ASN A CA 1
ATOM 1240 C C . ASN A 1 155 ? -6.272 11.683 12.568 1.00 92.69 155 ASN A C 1
ATOM 1242 O O . ASN A 1 155 ? -5.288 10.940 12.660 1.00 92.69 155 ASN A O 1
ATOM 1246 N N . ILE A 1 156 ? -7.514 11.235 12.439 1.00 95.88 156 ILE A N 1
ATOM 1247 C CA . ILE A 1 156 ? -7.844 9.823 12.295 1.00 95.88 156 ILE A CA 1
ATOM 1248 C C . ILE A 1 156 ? -8.185 9.595 10.829 1.00 95.88 156 ILE A C 1
ATOM 1250 O O . ILE A 1 156 ? -9.239 10.015 10.354 1.00 95.88 156 ILE A O 1
ATOM 1254 N N . ASN A 1 157 ? -7.274 8.950 10.107 1.00 92.88 157 ASN A N 1
ATOM 1255 C CA . ASN A 1 157 ? -7.485 8.604 8.708 1.00 92.88 157 ASN A CA 1
ATOM 1256 C C . ASN A 1 157 ? -8.167 7.241 8.644 1.00 92.88 157 ASN A C 1
ATOM 1258 O O . ASN A 1 157 ? -7.660 6.264 9.200 1.00 92.88 157 ASN A O 1
ATOM 1262 N N . ILE A 1 158 ? -9.305 7.185 7.963 1.00 96.31 158 ILE A N 1
ATOM 1263 C CA . ILE A 1 158 ? -10.147 6.001 7.834 1.00 96.31 158 ILE A CA 1
ATOM 1264 C C . ILE A 1 158 ? -10.350 5.753 6.345 1.00 96.31 158 ILE A C 1
ATOM 1266 O O . ILE A 1 158 ? -10.835 6.622 5.630 1.00 96.31 158 ILE A O 1
ATOM 1270 N N . VAL A 1 159 ? -9.978 4.573 5.865 1.00 92.50 159 VAL A N 1
ATOM 1271 C CA . VAL A 1 159 ? -10.219 4.169 4.477 1.00 92.50 159 VAL A CA 1
ATOM 1272 C C . VAL A 1 159 ? -11.142 2.970 4.497 1.00 92.50 159 VAL A C 1
ATOM 1274 O O . VAL A 1 159 ? -10.716 1.882 4.889 1.00 92.50 159 VAL A O 1
ATOM 1277 N N . PHE A 1 160 ? -12.401 3.167 4.109 1.00 91.62 160 PHE A N 1
ATOM 1278 C CA . PHE A 1 160 ? -13.325 2.053 3.940 1.00 91.62 160 PHE A CA 1
ATOM 1279 C C . PHE A 1 160 ? -13.067 1.357 2.614 1.00 91.62 160 PHE A C 1
ATOM 1281 O O . PHE A 1 160 ? -12.794 1.997 1.601 1.00 91.62 160 PHE A O 1
ATOM 1288 N N . MET A 1 161 ? -13.169 0.036 2.635 1.00 87.50 161 MET A N 1
ATOM 1289 C CA . MET A 1 161 ? -12.935 -0.821 1.486 1.00 87.50 161 MET A CA 1
ATOM 1290 C C . MET A 1 161 ? -14.072 -1.827 1.381 1.00 87.50 161 MET A C 1
ATOM 1292 O O . MET A 1 161 ? -14.657 -2.226 2.392 1.00 87.50 161 MET A O 1
ATOM 1296 N N . ASP A 1 162 ? -14.329 -2.278 0.158 1.00 84.69 162 ASP A N 1
ATOM 1297 C CA . ASP A 1 162 ? -15.213 -3.409 -0.122 1.00 84.69 162 ASP A CA 1
ATOM 1298 C C . ASP A 1 162 ? -16.607 -3.210 0.493 1.00 84.69 162 ASP A C 1
ATOM 1300 O O . ASP A 1 162 ? -17.041 -4.012 1.313 1.00 84.69 162 ASP A O 1
ATOM 1304 N N . ASP A 1 163 ? -17.280 -2.103 0.164 1.00 86.12 163 ASP A N 1
ATOM 1305 C CA . ASP A 1 163 ? -18.581 -1.721 0.740 1.00 86.12 163 ASP A CA 1
ATOM 1306 C C . ASP A 1 163 ? -18.561 -1.683 2.281 1.00 86.12 163 ASP A C 1
ATOM 1308 O O . ASP A 1 163 ? -19.459 -2.181 2.973 1.00 86.12 163 ASP A O 1
ATOM 1312 N N . ARG A 1 164 ? -17.482 -1.103 2.827 1.00 90.94 164 ARG A N 1
ATOM 1313 C CA . ARG A 1 164 ? -17.208 -0.963 4.267 1.00 90.94 164 ARG A CA 1
ATOM 1314 C C . ARG A 1 164 ? -17.085 -2.298 5.013 1.00 90.94 164 ARG A C 1
ATOM 1316 O O . ARG A 1 164 ? -17.284 -2.350 6.226 1.00 90.94 164 ARG A O 1
ATOM 1323 N N . GLN A 1 165 ? -16.762 -3.391 4.319 1.00 94.06 165 GLN A N 1
ATOM 1324 C CA . GLN A 1 165 ? -16.469 -4.675 4.967 1.00 94.06 165 GLN A CA 1
ATOM 1325 C C . GLN A 1 165 ? -15.082 -4.703 5.607 1.00 94.06 165 GLN A C 1
ATOM 1327 O O . GLN A 1 165 ? -14.896 -5.363 6.631 1.00 94.06 165 GLN A O 1
ATOM 1332 N N . ASP A 1 166 ? -14.121 -3.974 5.048 1.00 93.31 166 ASP A N 1
ATOM 1333 C CA . ASP A 1 166 ? -12.802 -3.781 5.638 1.00 93.31 166 ASP A CA 1
ATOM 1334 C C . ASP A 1 166 ? -12.507 -2.282 5.795 1.00 93.31 166 ASP A C 1
ATOM 1336 O O . ASP A 1 166 ? -13.065 -1.430 5.101 1.00 93.31 166 ASP A O 1
ATOM 1340 N N . VAL A 1 167 ? -11.609 -1.961 6.724 1.00 95.38 167 VAL A N 1
ATOM 1341 C CA . VAL A 1 167 ? -11.145 -0.598 6.981 1.00 95.38 167 VAL A CA 1
ATOM 1342 C C . VAL A 1 167 ? -9.638 -0.577 7.217 1.00 95.38 167 VAL A C 1
ATOM 1344 O O . VAL A 1 167 ? -9.086 -1.501 7.820 1.00 95.38 167 VAL A O 1
ATOM 1347 N N . ILE A 1 168 ? -8.964 0.478 6.764 1.00 94.44 168 ILE A N 1
ATOM 1348 C CA . ILE A 1 168 ? -7.614 0.836 7.215 1.00 94.44 168 ILE A CA 1
ATOM 1349 C C . ILE A 1 168 ? -7.728 2.086 8.079 1.00 94.44 168 ILE A C 1
ATOM 1351 O O . ILE A 1 168 ? -8.291 3.087 7.644 1.00 94.44 168 ILE A O 1
ATOM 1355 N N . VAL A 1 169 ? -7.184 2.026 9.295 1.00 96.06 169 VAL A N 1
ATOM 1356 C CA . VAL A 1 169 ? -7.188 3.142 10.246 1.00 96.06 169 VAL A CA 1
ATOM 1357 C C . VAL A 1 169 ? -5.763 3.537 10.607 1.00 96.06 169 VAL A C 1
ATOM 1359 O O . VAL A 1 169 ? -4.968 2.680 10.993 1.00 96.06 169 VAL A O 1
ATOM 1362 N N . SER A 1 170 ? -5.453 4.831 10.566 1.00 94.06 170 SER A N 1
ATOM 1363 C CA . SER A 1 170 ? -4.270 5.410 11.215 1.00 94.06 170 SER A CA 1
ATOM 1364 C C . SER A 1 170 ? -4.661 6.607 12.081 1.00 94.06 170 SER A C 1
ATOM 1366 O O . SER A 1 170 ? -5.679 7.252 11.843 1.00 94.06 170 SER A O 1
ATOM 1368 N N . ILE A 1 171 ? -3.863 6.891 13.112 1.00 94.12 171 ILE A N 1
ATOM 1369 C CA . ILE A 1 171 ? -4.069 8.040 14.003 1.00 94.12 171 ILE A CA 1
ATOM 1370 C C . ILE A 1 171 ? -2.747 8.777 14.098 1.00 94.12 171 ILE A C 1
ATOM 1372 O O . ILE A 1 171 ? -1.805 8.272 14.706 1.00 94.12 171 ILE A O 1
ATOM 1376 N N . GLU A 1 172 ? -2.650 9.968 13.531 1.00 88.75 172 GLU A N 1
ATOM 1377 C CA . GLU A 1 172 ? -1.401 10.723 13.572 1.00 88.75 172 GLU A CA 1
ATOM 1378 C C . GLU A 1 172 ? -1.226 11.439 14.920 1.00 88.75 172 GLU A C 1
ATOM 1380 O O . GLU A 1 172 ? -2.176 12.054 15.411 1.00 88.75 172 GLU A O 1
ATOM 1385 N N . PRO A 1 173 ? -0.031 11.394 15.544 1.00 86.44 173 PRO A N 1
ATOM 1386 C CA . PRO A 1 173 ? 1.176 10.638 15.169 1.00 86.44 173 PRO A CA 1
ATOM 1387 C C . PRO A 1 173 ? 1.293 9.258 15.862 1.00 86.44 173 PRO A C 1
ATOM 1389 O O . PRO A 1 173 ? 2.359 8.651 15.869 1.00 86.44 173 PRO A O 1
ATOM 1392 N N . THR A 1 174 ? 0.245 8.785 16.538 1.00 88.19 174 THR A N 1
ATOM 1393 C CA . THR A 1 174 ? 0.330 7.720 17.554 1.00 88.19 174 THR A CA 1
ATOM 1394 C C . THR A 1 174 ? 0.056 6.293 17.073 1.00 88.19 174 THR A C 1
ATOM 1396 O O . THR A 1 174 ? 0.388 5.351 17.790 1.00 88.19 174 THR A O 1
ATOM 1399 N N . LEU A 1 175 ? -0.568 6.103 15.910 1.00 89.25 175 LEU A N 1
ATOM 1400 C CA . LEU A 1 175 ? -0.939 4.792 15.381 1.00 89.25 175 LEU A CA 1
ATOM 1401 C C . LEU A 1 175 ? -0.634 4.715 13.885 1.00 89.25 175 LEU A C 1
ATOM 1403 O O . LEU A 1 175 ? -1.251 5.415 13.081 1.00 89.25 175 LEU A O 1
ATOM 1407 N N . SER A 1 176 ? 0.286 3.822 13.520 1.00 90.62 176 SER A N 1
ATOM 1408 C CA . SER A 1 176 ? 0.520 3.449 12.126 1.00 90.62 176 SER A CA 1
ATOM 1409 C C . SER A 1 176 ? -0.705 2.738 11.529 1.00 90.62 176 SER A C 1
ATOM 1411 O O . SER A 1 176 ? -1.503 2.183 12.284 1.00 90.62 176 SER A O 1
ATOM 1413 N N . PRO A 1 177 ? -0.868 2.724 10.195 1.00 92.94 177 PRO A N 1
ATOM 1414 C CA . PRO A 1 177 ? -2.015 2.093 9.549 1.00 92.94 177 PRO A CA 1
ATOM 1415 C C . PRO A 1 177 ? -2.259 0.646 10.005 1.00 92.94 177 PRO A C 1
ATOM 1417 O O . PRO A 1 177 ? -1.360 -0.197 9.969 1.00 92.94 177 PRO A O 1
ATOM 1420 N N . LYS A 1 178 ? -3.496 0.352 10.410 1.00 94.75 178 LYS A N 1
ATOM 1421 C CA . LYS A 1 178 ? -3.970 -0.979 10.803 1.00 94.75 178 LYS A CA 1
ATOM 1422 C C . LYS A 1 178 ? -5.191 -1.357 9.976 1.00 94.75 178 LYS A C 1
ATOM 1424 O O . LYS A 1 178 ? -6.171 -0.618 9.948 1.00 94.75 178 LYS A O 1
ATOM 1429 N N . LYS A 1 179 ? -5.138 -2.527 9.335 1.00 94.62 179 LYS A N 1
ATOM 1430 C CA . LYS A 1 179 ? -6.281 -3.108 8.624 1.00 94.62 179 LYS A CA 1
ATOM 1431 C C . LYS A 1 179 ? -7.183 -3.863 9.602 1.00 94.62 179 LYS A C 1
ATOM 1433 O O . LYS A 1 179 ? -6.688 -4.580 10.478 1.00 94.62 179 LYS A O 1
ATOM 1438 N N . ALA A 1 180 ? -8.492 -3.735 9.434 1.00 96.62 180 ALA A N 1
ATOM 1439 C CA . ALA A 1 180 ? -9.507 -4.384 10.252 1.00 96.62 180 ALA A CA 1
ATOM 1440 C C . ALA A 1 180 ? -10.729 -4.777 9.420 1.00 96.62 180 ALA A C 1
ATOM 1442 O O . ALA A 1 180 ? -11.016 -4.151 8.405 1.00 96.62 180 ALA A O 1
ATOM 1443 N N . ARG A 1 181 ? -11.456 -5.797 9.878 1.00 97.06 181 ARG A N 1
ATOM 1444 C CA . ARG A 1 181 ? -12.651 -6.334 9.224 1.00 97.06 181 ARG A CA 1
ATOM 1445 C C . ARG A 1 181 ? -13.894 -6.078 10.062 1.00 97.06 181 ARG A C 1
ATOM 1447 O O . ARG A 1 181 ? -13.849 -6.228 11.285 1.00 97.06 181 ARG A O 1
ATOM 1454 N N . LEU A 1 182 ? -15.001 -5.728 9.415 1.00 97.38 182 LEU A N 1
ATOM 1455 C CA . LEU A 1 182 ? -16.295 -5.511 10.052 1.00 97.38 182 LEU A CA 1
ATOM 1456 C C . LEU A 1 182 ? -16.735 -6.787 10.783 1.00 97.38 182 LEU A C 1
ATOM 1458 O O . LEU A 1 182 ? -16.777 -7.874 10.207 1.00 97.38 182 LEU A O 1
ATOM 1462 N N . VAL A 1 183 ? -17.056 -6.652 12.066 1.00 97.44 183 VAL A N 1
ATOM 1463 C CA . VAL A 1 183 ? -17.552 -7.749 12.916 1.00 97.44 183 VAL A CA 1
ATOM 1464 C C . VAL A 1 183 ? -18.941 -7.478 13.472 1.00 97.44 183 VAL A C 1
ATOM 1466 O O . VAL A 1 183 ? -19.632 -8.418 13.855 1.00 97.44 183 VAL A O 1
ATOM 1469 N N . ASN A 1 184 ? -19.356 -6.213 13.529 1.00 96.25 184 ASN A N 1
ATOM 1470 C CA . ASN A 1 184 ? -20.698 -5.840 13.945 1.00 96.25 184 ASN A CA 1
ATOM 1471 C C . ASN A 1 184 ? -21.120 -4.522 13.290 1.00 96.25 184 ASN A C 1
ATOM 1473 O O . ASN A 1 184 ? -20.312 -3.600 13.183 1.00 96.25 184 ASN A O 1
ATOM 1477 N N . LYS A 1 185 ? -22.397 -4.432 12.920 1.00 94.62 185 LYS A N 1
ATOM 1478 C CA . LYS A 1 185 ? -23.056 -3.214 12.450 1.00 94.62 185 LYS A CA 1
ATOM 1479 C C . LYS A 1 185 ? -24.369 -3.078 13.215 1.00 94.62 185 LYS A C 1
ATOM 1481 O O . LYS A 1 185 ? -25.256 -3.912 13.049 1.00 94.62 185 LYS A O 1
ATOM 1486 N N . ALA A 1 186 ? -24.457 -2.065 14.069 1.00 92.38 186 ALA A N 1
ATOM 1487 C CA . ALA A 1 186 ? -25.635 -1.776 14.877 1.00 92.38 186 ALA A CA 1
ATOM 1488 C C . ALA A 1 186 ? -25.973 -0.292 14.735 1.00 92.38 186 ALA A C 1
ATOM 1490 O O . ALA A 1 186 ? -25.174 0.547 15.146 1.00 92.38 186 ALA A O 1
ATOM 1491 N N . ASP A 1 187 ? -27.129 -0.000 14.137 1.00 89.31 187 ASP A N 1
ATOM 1492 C CA . ASP A 1 187 ? -27.576 1.354 13.799 1.00 89.31 187 ASP A CA 1
ATOM 1493 C C . ASP A 1 187 ? -26.462 2.143 13.078 1.00 89.31 187 ASP A C 1
ATOM 1495 O O . ASP A 1 187 ? -25.962 1.692 12.041 1.00 89.31 187 ASP A O 1
ATOM 1499 N N . ASP A 1 188 ? -26.023 3.255 13.666 1.00 93.50 188 ASP A N 1
ATOM 1500 C CA . ASP A 1 188 ? -24.982 4.137 13.134 1.00 93.50 188 ASP A CA 1
ATOM 1501 C C . ASP A 1 188 ? -23.574 3.798 13.662 1.00 93.50 188 ASP A C 1
ATOM 1503 O O . ASP A 1 188 ? -22.660 4.617 13.611 1.00 93.50 188 ASP A O 1
ATOM 1507 N N . VAL A 1 189 ? -23.368 2.586 14.195 1.00 96.75 189 VAL A N 1
ATOM 1508 C CA . VAL A 1 189 ? -22.086 2.151 14.770 1.00 96.75 189 VAL A CA 1
ATOM 1509 C C . VAL A 1 189 ? -21.549 0.913 14.069 1.00 96.75 189 VAL A C 1
ATOM 1511 O O . VAL A 1 189 ? -22.145 -0.169 14.086 1.00 96.75 189 VAL A O 1
ATOM 1514 N N . TYR A 1 190 ? -20.356 1.054 13.497 1.00 97.75 190 TYR A N 1
ATOM 1515 C CA . TYR A 1 190 ? -19.657 -0.020 12.804 1.00 97.75 190 TYR A CA 1
ATOM 1516 C C . TYR A 1 190 ? -18.445 -0.426 13.634 1.00 97.75 190 TYR A C 1
ATOM 1518 O O . TYR A 1 190 ? -17.611 0.406 13.987 1.00 97.75 190 TYR A O 1
ATOM 1526 N N . SER A 1 191 ? -18.351 -1.712 13.964 1.00 98.06 191 SER A N 1
ATOM 1527 C CA . SER A 1 191 ? -17.252 -2.271 14.755 1.00 98.06 191 SER A CA 1
ATOM 1528 C C . SER A 1 191 ? -16.360 -3.143 13.886 1.00 98.06 191 SER A C 1
ATOM 1530 O O . SER A 1 191 ? -16.838 -4.110 13.290 1.00 98.06 191 SER A O 1
ATOM 1532 N N . TYR A 1 192 ? -15.065 -2.842 13.865 1.00 98.19 192 TYR A N 1
ATOM 1533 C CA . TYR A 1 192 ? -14.064 -3.526 13.056 1.00 98.19 192 TYR A CA 1
ATOM 1534 C C . TYR A 1 192 ? -12.993 -4.149 13.942 1.00 98.19 192 TYR A C 1
ATOM 1536 O O . TYR A 1 192 ? -12.349 -3.459 14.731 1.00 98.19 192 TYR A O 1
ATOM 1544 N N . ARG A 1 193 ? -12.766 -5.453 13.794 1.00 97.88 193 ARG A N 1
ATOM 1545 C CA . ARG A 1 193 ? -11.679 -6.161 14.476 1.00 97.88 193 ARG A CA 1
ATOM 1546 C C . ARG A 1 193 ? -10.431 -6.141 13.606 1.00 97.88 193 ARG A C 1
ATOM 1548 O O . ARG A 1 193 ? -10.493 -6.535 12.442 1.00 97.88 193 ARG A O 1
ATOM 1555 N N . GLY A 1 194 ? -9.312 -5.705 14.174 1.00 95.81 194 GLY A N 1
ATOM 1556 C CA . GLY A 1 194 ? -8.016 -5.726 13.510 1.00 95.81 194 GLY A CA 1
ATOM 1557 C C . GLY A 1 194 ? -7.631 -7.130 13.049 1.00 95.81 194 GLY A C 1
ATOM 1558 O O . GLY A 1 194 ? -7.912 -8.119 13.726 1.00 95.81 194 GLY A O 1
ATOM 1559 N N . TYR A 1 195 ? -6.950 -7.213 11.903 1.00 90.25 195 TYR A N 1
ATOM 1560 C CA . TYR A 1 195 ? -6.205 -8.430 11.546 1.00 90.25 195 TYR A CA 1
ATOM 1561 C C . TYR A 1 195 ? -5.078 -8.683 12.561 1.00 90.25 195 TYR A C 1
ATOM 1563 O O . TYR A 1 195 ? -4.727 -9.826 12.839 1.00 90.25 195 TYR A O 1
ATOM 1571 N N . ASP A 1 196 ? -4.566 -7.601 13.151 1.00 90.00 196 ASP A N 1
ATOM 1572 C CA . ASP A 1 196 ? -3.860 -7.611 14.425 1.00 90.00 196 ASP A CA 1
ATOM 1573 C C . ASP A 1 196 ? -4.902 -7.642 15.568 1.00 90.00 196 ASP A C 1
ATOM 1575 O O . ASP A 1 196 ? -5.642 -6.664 15.738 1.00 90.00 196 ASP A O 1
ATOM 1579 N N . PRO A 1 197 ? -5.013 -8.749 16.329 1.00 89.94 197 PRO A N 1
ATOM 1580 C CA . PRO A 1 197 ? -6.083 -8.952 17.306 1.00 89.94 197 PRO A CA 1
ATOM 1581 C C . PRO A 1 197 ? -5.988 -8.019 18.520 1.00 89.94 197 PRO A C 1
ATOM 1583 O O . PRO A 1 197 ? -6.930 -7.963 19.312 1.00 89.94 197 PRO A O 1
ATOM 1586 N N . ASP A 1 198 ? -4.886 -7.276 18.665 1.00 93.31 198 ASP A N 1
ATOM 1587 C CA . ASP A 1 198 ? -4.734 -6.240 19.686 1.00 93.31 198 ASP A CA 1
ATOM 1588 C C . ASP A 1 198 ? -5.650 -5.032 19.450 1.00 93.31 198 ASP A C 1
ATOM 1590 O O . ASP A 1 198 ? -5.763 -4.207 20.350 1.00 93.31 198 ASP A O 1
ATOM 1594 N N . TYR A 1 199 ? -6.300 -4.909 18.287 1.00 96.00 199 TYR A N 1
ATOM 1595 C CA . TYR A 1 199 ? -7.041 -3.709 17.898 1.00 96.00 199 TYR A CA 1
ATOM 1596 C C . TYR A 1 199 ? -8.519 -3.993 17.626 1.00 96.00 199 TYR A C 1
ATOM 1598 O O . TYR A 1 199 ? -8.884 -4.899 16.871 1.00 96.00 199 TYR A O 1
ATOM 1606 N N . LEU A 1 200 ? -9.380 -3.154 18.193 1.00 97.62 200 LEU A N 1
ATOM 1607 C CA . LEU A 1 200 ? -10.802 -3.086 17.883 1.00 97.62 200 LEU A CA 1
ATOM 1608 C C . LEU A 1 200 ? -11.182 -1.618 17.674 1.00 97.62 200 LEU A C 1
ATOM 1610 O O . LEU A 1 200 ? -10.860 -0.762 18.496 1.00 97.62 200 LEU A O 1
ATOM 1614 N N . PHE A 1 201 ? -11.850 -1.331 16.566 1.00 98.12 201 PHE A N 1
ATOM 1615 C CA . PHE A 1 201 ? -12.248 0.018 16.186 1.00 98.12 201 PHE A CA 1
ATOM 1616 C C . PHE A 1 201 ? -13.768 0.117 16.170 1.00 98.12 201 PHE A C 1
ATOM 1618 O O . PHE A 1 201 ? -14.430 -0.772 15.635 1.00 98.12 201 PHE A O 1
ATOM 1625 N N . HIS A 1 202 ? -14.319 1.204 16.703 1.00 97.88 202 HIS A N 1
ATOM 1626 C CA . HIS A 1 202 ? -15.731 1.541 16.549 1.00 97.88 202 HIS A CA 1
ATOM 1627 C C . HIS A 1 202 ? -15.854 2.918 15.916 1.00 97.88 202 HIS A C 1
ATOM 1629 O O . HIS A 1 202 ? -15.264 3.887 16.393 1.00 97.88 202 HIS A O 1
ATOM 1635 N N . ILE A 1 203 ? -16.619 2.983 14.836 1.00 97.81 203 ILE A N 1
ATOM 1636 C CA . ILE A 1 203 ? -16.844 4.197 14.063 1.00 97.81 203 ILE A CA 1
ATOM 1637 C C . ILE A 1 203 ? -18.323 4.525 14.193 1.00 97.81 203 ILE A C 1
ATOM 1639 O O . ILE A 1 203 ? -19.165 3.700 13.835 1.00 97.81 203 ILE A O 1
ATOM 1643 N N . HIS A 1 204 ? -18.608 5.688 14.767 1.00 97.38 204 HIS A N 1
ATOM 1644 C CA . HIS A 1 204 ? -19.953 6.213 14.941 1.00 97.38 204 HIS A CA 1
ATOM 1645 C C . HIS A 1 204 ? -20.215 7.255 13.863 1.00 97.38 204 HIS A C 1
ATOM 1647 O O . HIS A 1 204 ? -19.421 8.187 13.695 1.00 97.38 204 HIS A O 1
ATOM 1653 N N . PHE A 1 205 ? -21.325 7.088 13.162 1.00 95.62 205 PHE A N 1
ATOM 1654 C CA . PHE A 1 205 ? -21.769 7.986 12.112 1.00 95.62 205 PHE A CA 1
ATOM 1655 C C . PHE A 1 205 ? -22.927 8.850 12.607 1.00 95.62 205 PHE A C 1
ATOM 1657 O O . PHE A 1 205 ? -23.722 8.423 13.441 1.00 95.62 205 PHE A O 1
ATOM 1664 N N . ASN A 1 206 ? -23.021 10.069 12.087 1.00 92.06 206 ASN A N 1
ATOM 1665 C CA . ASN A 1 206 ? -24.205 10.898 12.248 1.00 92.06 206 ASN A CA 1
ATOM 1666 C C . ASN A 1 206 ? -25.250 10.554 11.167 1.00 92.06 206 ASN A C 1
ATOM 1668 O O . ASN A 1 206 ? -25.039 9.726 10.281 1.00 92.06 206 ASN A O 1
ATOM 1672 N N . HIS A 1 207 ? -26.382 11.255 11.182 1.00 89.62 207 HIS A N 1
ATOM 1673 C CA . HIS A 1 207 ? -27.458 11.056 10.206 1.00 89.62 207 HIS A CA 1
ATOM 1674 C C . HIS A 1 207 ? -27.124 11.503 8.766 1.00 89.62 207 HIS A C 1
ATOM 1676 O O . HIS A 1 207 ? -27.943 11.318 7.864 1.00 89.62 207 HIS A O 1
ATOM 1682 N N . PHE A 1 208 ? -25.970 12.137 8.547 1.00 88.38 208 PHE A N 1
ATOM 1683 C CA . PHE A 1 208 ? -25.420 12.459 7.229 1.00 88.38 208 PHE A CA 1
ATOM 1684 C C . PHE A 1 208 ? -24.341 11.461 6.784 1.00 88.38 208 PHE A C 1
ATOM 1686 O O . PHE A 1 208 ? -23.708 11.692 5.759 1.00 88.38 208 PHE A O 1
ATOM 1693 N N . ASP A 1 209 ? -24.156 10.356 7.518 1.00 87.88 209 ASP A N 1
ATOM 1694 C CA . ASP A 1 209 ? -23.131 9.336 7.257 1.00 87.88 209 ASP A CA 1
ATOM 1695 C C . ASP A 1 209 ? -21.686 9.862 7.399 1.00 87.88 209 ASP A C 1
ATOM 1697 O O . ASP A 1 209 ? -20.736 9.295 6.863 1.00 87.88 209 ASP A O 1
ATOM 1701 N N . GLU A 1 210 ? -21.502 10.942 8.164 1.00 90.75 210 GLU A N 1
ATOM 1702 C CA . GLU A 1 210 ? -20.186 11.468 8.531 1.00 90.75 210 GLU A CA 1
ATOM 1703 C C . GLU A 1 210 ? -19.753 10.910 9.888 1.00 90.75 210 GLU A C 1
ATOM 1705 O O . GLU A 1 210 ? -20.575 10.704 10.783 1.00 90.75 210 GLU A O 1
ATOM 1710 N N . VAL A 1 211 ? -18.450 10.690 10.069 1.00 95.31 211 VAL A N 1
ATOM 1711 C CA . VAL A 1 211 ? -17.907 10.213 11.347 1.00 95.31 211 VAL A CA 1
ATOM 1712 C C . VAL A 1 211 ? -18.034 11.317 12.398 1.00 95.31 211 VAL A C 1
ATOM 1714 O O . VAL A 1 211 ? -17.414 12.368 12.267 1.00 95.31 211 VAL A O 1
ATOM 1717 N N . GLU A 1 212 ? -18.806 11.066 13.454 1.00 94.69 212 GLU A N 1
ATOM 1718 C CA . GLU A 1 212 ? -18.979 11.996 14.585 1.00 94.69 212 GLU A CA 1
ATOM 1719 C C . GLU A 1 212 ? -18.170 11.589 15.818 1.00 94.69 212 GLU A C 1
ATOM 1721 O O . GLU A 1 212 ? -17.870 12.411 16.681 1.00 94.69 212 GLU A O 1
ATOM 1726 N N . ARG A 1 213 ? -17.831 10.301 15.923 1.00 95.62 213 ARG A N 1
ATOM 1727 C CA . ARG A 1 213 ? -17.079 9.760 17.050 1.00 95.62 213 ARG A CA 1
ATOM 1728 C C . ARG A 1 213 ? -16.310 8.521 16.627 1.00 95.62 213 ARG A C 1
ATOM 1730 O O . ARG A 1 213 ? -16.817 7.642 15.930 1.00 95.62 213 ARG A O 1
ATOM 1737 N N . PHE A 1 214 ? -15.091 8.412 17.134 1.00 97.19 214 PHE A N 1
ATOM 1738 C CA . PHE A 1 214 ? -14.218 7.278 16.878 1.00 97.19 214 PHE A CA 1
ATOM 1739 C C . PHE A 1 214 ? -13.734 6.662 18.192 1.00 97.19 214 PHE A C 1
ATOM 1741 O O . PHE A 1 214 ? -13.401 7.366 19.145 1.00 97.19 214 PHE A O 1
ATOM 1748 N N . VAL A 1 215 ? -13.692 5.334 18.268 1.00 97.12 215 VAL A N 1
ATOM 1749 C CA . VAL A 1 215 ? -13.205 4.607 19.443 1.00 97.12 215 VAL A CA 1
ATOM 1750 C C . VAL A 1 215 ? -12.167 3.579 19.020 1.00 97.12 215 VAL A C 1
ATOM 1752 O O . VAL A 1 215 ? -12.423 2.749 18.152 1.00 97.12 215 VAL A O 1
ATOM 1755 N N . LEU A 1 216 ? -11.019 3.596 19.693 1.00 96.81 216 LEU A N 1
ATOM 1756 C CA . LEU A 1 216 ? -10.006 2.550 19.623 1.00 96.81 216 LEU A CA 1
ATOM 1757 C C . LEU A 1 216 ? -9.963 1.805 20.954 1.00 96.81 216 LEU A C 1
ATOM 1759 O O . LEU A 1 216 ? -9.694 2.399 21.996 1.00 96.81 216 LEU A O 1
ATOM 1763 N N . GLU A 1 217 ? -10.161 0.497 20.917 1.00 96.50 217 GLU A N 1
ATOM 1764 C CA . GLU A 1 217 ? -9.932 -0.392 22.046 1.00 96.50 217 GLU A CA 1
ATOM 1765 C C . GLU A 1 217 ? -8.715 -1.281 21.777 1.00 96.50 217 GLU A C 1
ATOM 1767 O O . GLU A 1 217 ? -8.533 -1.803 20.675 1.00 96.50 217 GLU A O 1
ATOM 1772 N N . LEU A 1 218 ? -7.885 -1.447 22.809 1.00 94.50 218 LEU A N 1
ATOM 1773 C CA . LEU A 1 218 ? -6.789 -2.407 22.863 1.00 94.50 218 LEU A CA 1
ATOM 1774 C C . LEU A 1 218 ? -7.162 -3.498 23.877 1.00 94.50 218 LEU A C 1
ATOM 1776 O O . LEU A 1 218 ? -6.796 -3.374 25.055 1.00 94.50 218 LEU A O 1
ATOM 1780 N N . PRO A 1 219 ? -7.913 -4.547 23.478 1.00 89.31 219 PRO A N 1
ATOM 1781 C CA . PRO A 1 219 ? -8.556 -5.467 24.418 1.00 89.31 219 PRO A CA 1
ATOM 1782 C C . PRO A 1 219 ? -7.555 -6.147 25.355 1.00 89.31 219 PRO A C 1
ATOM 1784 O O . PRO A 1 219 ? -7.766 -6.201 26.566 1.00 89.31 219 PRO A O 1
ATOM 1787 N N . ASN A 1 220 ? -6.404 -6.556 24.817 1.00 90.50 220 ASN A N 1
ATOM 1788 C CA . ASN A 1 220 ? -5.344 -7.232 25.569 1.00 90.50 220 ASN A CA 1
ATOM 1789 C C . ASN A 1 220 ? -4.628 -6.323 26.581 1.00 90.50 220 ASN A C 1
ATOM 1791 O O . ASN A 1 220 ? -3.920 -6.811 27.457 1.00 90.50 220 ASN A O 1
ATOM 1795 N N . ARG A 1 221 ? -4.814 -5.001 26.484 1.00 89.44 221 ARG A N 1
ATOM 1796 C CA . ARG A 1 221 ? -4.220 -4.005 27.392 1.00 89.44 221 ARG A CA 1
ATOM 1797 C C . ARG A 1 221 ? -5.258 -3.315 28.269 1.00 89.44 221 ARG A C 1
ATOM 1799 O O . ARG A 1 221 ? -4.884 -2.496 29.100 1.00 89.44 221 ARG A O 1
ATOM 1806 N N . SER A 1 222 ? -6.545 -3.629 28.090 1.00 90.50 222 SER A N 1
ATOM 1807 C CA . SER A 1 222 ? -7.655 -2.919 28.737 1.00 90.50 222 SER A CA 1
ATOM 1808 C C . SER A 1 222 ? -7.579 -1.398 28.540 1.00 90.50 222 SER A C 1
ATOM 1810 O O . SER A 1 222 ? -7.915 -0.641 29.444 1.00 90.50 222 SER A O 1
ATOM 1812 N N . ILE A 1 223 ? -7.108 -0.941 27.376 1.00 92.69 223 ILE A N 1
ATOM 1813 C CA . ILE A 1 223 ? -7.050 0.487 27.041 1.00 92.69 223 ILE A CA 1
ATOM 1814 C C . ILE A 1 223 ? -8.188 0.801 26.079 1.00 92.69 223 ILE A C 1
ATOM 1816 O O . ILE A 1 223 ? -8.404 0.067 25.117 1.00 92.69 223 ILE A O 1
ATOM 1820 N N . LYS A 1 224 ? -8.871 1.919 26.310 1.00 94.31 224 LYS A N 1
ATOM 1821 C CA . LYS A 1 224 ? -9.854 2.482 25.386 1.00 94.31 224 LYS A CA 1
ATOM 1822 C C . LYS A 1 224 ? -9.571 3.961 25.178 1.00 94.31 224 LYS A C 1
ATOM 1824 O O . LYS A 1 224 ? -9.357 4.688 26.141 1.00 94.31 224 LYS A O 1
ATOM 1829 N N . LEU A 1 225 ? -9.562 4.392 23.927 1.00 93.50 225 LEU A N 1
ATOM 1830 C CA . LEU A 1 225 ? -9.421 5.781 23.517 1.00 93.50 225 LEU A CA 1
ATOM 1831 C C . LEU A 1 225 ? -10.705 6.189 22.803 1.00 93.50 225 LEU A C 1
ATOM 1833 O O . LEU A 1 225 ? -11.135 5.509 21.873 1.00 93.50 225 LEU A O 1
ATOM 1837 N N . VAL A 1 226 ? -11.326 7.265 23.267 1.00 94.56 226 VAL A N 1
ATOM 1838 C CA . VAL A 1 226 ? -12.549 7.831 22.697 1.00 94.56 226 VAL A CA 1
ATOM 1839 C C . VAL A 1 226 ? -12.209 9.197 22.135 1.00 94.56 226 VAL A C 1
ATOM 1841 O O . VAL A 1 226 ? -11.708 10.041 22.867 1.00 94.56 226 VAL A O 1
ATOM 1844 N N . TYR A 1 227 ? -12.497 9.397 20.858 1.00 94.12 227 TYR A N 1
ATOM 1845 C CA . TYR A 1 227 ? -12.233 10.621 20.119 1.00 94.12 227 TYR A CA 1
ATOM 1846 C C . TYR A 1 227 ? -13.560 11.241 19.698 1.00 94.12 227 TYR A C 1
ATOM 1848 O O . TYR A 1 227 ? -14.418 10.548 19.137 1.00 94.12 227 TYR A O 1
ATOM 1856 N N . THR A 1 228 ? -13.700 12.528 19.992 1.00 90.38 228 THR A N 1
ATOM 1857 C CA . THR A 1 228 ? -14.867 13.371 19.692 1.00 90.38 228 THR A CA 1
ATOM 1858 C C . THR A 1 228 ? -14.433 14.672 19.042 1.00 90.38 228 THR A C 1
ATOM 1860 O O . THR A 1 228 ? -13.241 15.043 19.209 1.00 90.38 228 THR A O 1
#

Secondary structure (DSSP, 8-state):
-HHHHHHHHHHHHHHHHHHHHS---HHHHHHHHHHHHHHHHHHH-S----BSSGGGGGGTHHHHGGGHHHHHHHHHHHHHHSTTT--HHHHHHHHHHHHHHHTBTTHHHHHHHHHHHHT---SSS---EEEEEEES-EEEEETTEEEEEE---EEEEEEEETTTTEEEEEEETTEEEEEEEEEEEETTEEEEEESSTT-EEEEEE-TTS-EEEEEEEEGGGTEEEEE-

Sequence (228 aa):
MIENKAFLILHNGFQNLINRNGSLNLGDVETEVINQACRYIIETSDRLATVHDVSQIGNVITANMVHYQTASAFTSAAARLFPEHYREDEINTGIAGIMSNISWAGMWDFLRDYFQKNHGEAIDNKVNEPTIFYSVHHERFEGRLPVKPVDVERNINIVFMDDRQDVIVSIEPTLSPKKARLVNKADDVYSYRGYDPDYLFHIHFNHFDEVERFVLELPNRSIKLVYT

Organism: NCBI:txid1639118